Protein AF-A0A845CDR8-F1 (afdb_monomer_lite)

pLDDT: mean 79.9, std 22.1, range [32.38, 97.19]

Secondary structure (DSSP, 8-state):
----------------------------------------S-PPP---------PPPHHHHHHHHHHHHHHHHHHHHHHHHHHHH-HHHHHHHHHHHHHHHHHHHHHT--SPPPP--GGGTHHHHHHHHHHHHHHHHHHHHHHHSTT-HHHHHHHHTTHHHHHHHHHHHHT-----HHHHHHHHHHHHHHHHTT-

Sequence (195 aa):
MASAFSPLFSRNHEILIFSSPLTCCIKPLCGALAGKSPFWTNGPPHAKHPPLEKTMNTTALSLTLLAVLCFGVWGFFMKLGQERLGAMPHLMGMGVTTAVVVVIAVLSRQFPLPPMRWDVMWLPVVATVATLLAMLFLVLALAKAQGQTAGVVALSALYPGVTAILAALYLGEGFTPAKVGGLVCAALAAYLFTR

Radius of gyration: 26.31 Å; chains: 1; bounding box: 56×39×83 Å

Foldseek 3Di:
DDDDDDDPDDDDDDDDDDDDDDDDDDDDDDDDDDDDDDDPDCDDPPPPDPPPPDDDDPVNVVVVVVVVVVLVVVLVVLLVCCVPPNLVVSLVVVVVVVVVVVVCVVVVCPDPDPPDDPVCVVVVVVVVVVVSVLSSVLSVCSVVLPPLSQLSSLQSVLVVVVVVVVCCVPVVDDDDVVNVVVSVVSNVVSVVSSD

Structure (mmCIF, N/CA/C/O backbone):
data_AF-A0A845CDR8-F1
#
_entry.id   AF-A0A845CDR8-F1
#
loop_
_atom_site.group_PDB
_atom_site.id
_atom_site.type_symbol
_atom_site.label_atom_id
_atom_site.label_alt_id
_atom_site.label_comp_id
_atom_site.label_asym_id
_atom_site.label_entity_id
_atom_site.label_seq_id
_atom_site.pdbx_PDB_ins_code
_atom_site.Cartn_x
_atom_site.Cartn_y
_atom_site.Cartn_z
_atom_site.occupancy
_atom_site.B_iso_or_equiv
_atom_site.auth_seq_id
_atom_site.auth_comp_id
_atom_site.auth_asym_id
_atom_site.auth_atom_id
_atom_site.pdbx_PDB_model_num
ATOM 1 N N . MET A 1 1 ? 35.658 8.432 26.450 1.00 38.56 1 MET A N 1
ATOM 2 C CA . MET A 1 1 ? 34.725 7.299 26.287 1.00 38.56 1 MET A CA 1
ATOM 3 C C . MET A 1 1 ? 34.251 7.279 24.842 1.00 38.56 1 MET A C 1
ATOM 5 O O . MET A 1 1 ? 33.756 8.295 24.382 1.00 38.56 1 MET A O 1
ATOM 9 N N . ALA A 1 2 ? 34.483 6.144 24.174 1.00 39.72 2 ALA A N 1
ATOM 10 C CA . ALA A 1 2 ? 33.969 5.710 22.868 1.00 39.72 2 ALA A CA 1
ATOM 11 C C . ALA A 1 2 ? 34.264 6.582 21.629 1.00 39.72 2 ALA A C 1
ATOM 13 O O . ALA A 1 2 ? 33.422 7.314 21.119 1.00 39.72 2 ALA A O 1
ATOM 14 N N . SER A 1 3 ? 35.476 6.402 21.109 1.00 40.34 3 SER A N 1
ATOM 15 C CA . SER A 1 3 ? 35.818 6.491 19.689 1.00 40.34 3 SER A CA 1
ATOM 16 C C . SER A 1 3 ? 35.395 5.214 18.932 1.00 40.34 3 SER A C 1
ATOM 18 O O . SER A 1 3 ? 35.193 4.171 19.549 1.00 40.34 3 SER A O 1
ATOM 20 N N . ALA A 1 4 ? 35.378 5.317 17.595 1.00 37.12 4 ALA A N 1
ATOM 21 C CA . ALA A 1 4 ? 35.373 4.252 16.577 1.00 37.12 4 ALA A CA 1
ATOM 22 C C . ALA A 1 4 ? 34.009 3.820 15.994 1.00 37.12 4 ALA A C 1
ATOM 24 O O . ALA A 1 4 ? 33.361 2.888 16.458 1.00 37.12 4 ALA A O 1
ATOM 25 N N . PHE A 1 5 ? 33.656 4.445 14.866 1.00 41.34 5 PHE A N 1
ATOM 26 C CA . PHE A 1 5 ? 32.809 3.856 13.829 1.00 41.34 5 PHE A CA 1
ATOM 27 C C . PHE A 1 5 ? 33.670 3.722 12.566 1.00 41.34 5 PHE A C 1
ATOM 29 O O . PHE A 1 5 ? 34.054 4.719 11.956 1.00 41.34 5 PHE A O 1
ATOM 36 N N . SER A 1 6 ? 34.027 2.490 12.216 1.00 39.97 6 SER A N 1
ATOM 37 C CA . SER A 1 6 ? 34.744 2.147 10.985 1.00 39.97 6 SER A CA 1
ATOM 38 C C . SER A 1 6 ? 33.734 1.753 9.905 1.00 39.97 6 SER A C 1
ATOM 40 O O . SER A 1 6 ? 32.855 0.944 10.203 1.00 39.97 6 SER A O 1
ATOM 42 N N . PRO A 1 7 ? 33.868 2.197 8.644 1.00 52.16 7 PRO A N 1
ATOM 43 C CA . PRO A 1 7 ? 33.238 1.519 7.524 1.00 52.16 7 PRO A CA 1
ATOM 44 C C . PRO A 1 7 ? 34.253 0.608 6.821 1.00 52.16 7 PRO A C 1
ATOM 46 O O . PRO A 1 7 ? 35.221 1.059 6.212 1.00 52.16 7 PRO A O 1
ATOM 49 N N . LEU A 1 8 ? 34.002 -0.699 6.892 1.00 42.12 8 LEU A N 1
ATOM 50 C CA . LEU A 1 8 ? 34.550 -1.697 5.976 1.00 42.12 8 LEU A CA 1
ATOM 51 C C . LEU A 1 8 ? 33.649 -1.733 4.735 1.00 42.12 8 LEU A C 1
ATOM 53 O O . LEU A 1 8 ? 32.628 -2.413 4.724 1.00 42.12 8 LEU A O 1
ATOM 57 N N . PHE A 1 9 ? 34.022 -1.003 3.686 1.00 43.69 9 PHE A N 1
ATOM 58 C CA . PHE A 1 9 ? 33.524 -1.269 2.336 1.00 43.69 9 PHE A CA 1
ATOM 59 C C . PHE A 1 9 ? 34.709 -1.239 1.371 1.00 43.69 9 PHE A C 1
ATOM 61 O O . PHE A 1 9 ? 35.159 -0.191 0.912 1.00 43.69 9 PHE A O 1
ATOM 68 N N . SER A 1 10 ? 35.282 -2.422 1.161 1.00 40.75 10 SER A N 1
ATOM 69 C CA . SER A 1 10 ? 36.398 -2.675 0.254 1.00 40.75 10 SER A CA 1
ATOM 70 C C . SER A 1 10 ? 35.864 -3.200 -1.081 1.00 40.75 10 SER A C 1
ATOM 72 O O . SER A 1 10 ? 35.142 -4.190 -1.067 1.00 40.75 10 SER A O 1
ATOM 74 N N . ARG A 1 11 ? 36.252 -2.507 -2.172 1.00 46.53 11 ARG A N 1
ATOM 75 C CA . ARG A 1 11 ? 36.667 -2.981 -3.523 1.00 46.53 11 ARG A CA 1
ATOM 76 C C . ARG A 1 11 ? 35.850 -4.113 -4.191 1.00 46.53 11 ARG A C 1
ATOM 78 O O . ARG A 1 11 ? 35.614 -5.143 -3.590 1.00 46.53 11 ARG A O 1
ATOM 85 N N . ASN A 1 12 ? 35.507 -4.102 -5.482 1.00 37.16 12 ASN A N 1
ATOM 86 C CA . ASN A 1 12 ? 36.292 -3.728 -6.666 1.00 37.16 12 ASN A CA 1
ATOM 87 C C . ASN A 1 12 ? 35.427 -3.848 -7.949 1.00 37.16 12 ASN A C 1
ATOM 89 O O . ASN A 1 12 ? 34.352 -4.440 -7.898 1.00 37.16 12 ASN A O 1
ATOM 93 N N . HIS A 1 13 ? 36.016 -3.402 -9.072 1.00 40.91 13 HIS A N 1
ATOM 94 C CA . HIS A 1 13 ? 35.652 -3.512 -10.504 1.00 40.91 13 HIS A CA 1
ATOM 95 C C . HIS A 1 13 ? 35.085 -2.209 -11.091 1.00 40.91 13 HIS A C 1
ATOM 97 O O . HIS A 1 13 ? 33.926 -1.871 -10.889 1.00 40.91 13 HIS A O 1
ATOM 103 N N . GLU A 1 14 ? 35.935 -1.308 -11.607 1.00 37.03 14 GLU A N 1
ATOM 104 C CA . GLU A 1 14 ? 36.581 -1.335 -12.943 1.00 37.03 14 GLU A CA 1
ATOM 105 C C . GLU A 1 14 ? 35.597 -1.591 -14.088 1.00 37.03 14 GLU A C 1
ATOM 107 O O . GLU A 1 14 ? 34.958 -2.638 -14.096 1.00 37.03 14 GLU A O 1
ATOM 112 N N . ILE A 1 15 ? 35.542 -0.665 -15.064 1.00 38.69 15 ILE A N 1
ATOM 113 C CA . ILE A 1 15 ? 35.701 -0.918 -16.515 1.00 38.69 15 ILE A CA 1
ATOM 114 C C . ILE A 1 15 ? 35.416 0.373 -17.330 1.00 38.69 15 ILE A C 1
ATOM 116 O O . ILE A 1 15 ? 34.305 0.892 -17.331 1.00 38.69 15 ILE A O 1
ATOM 120 N N . LEU A 1 16 ? 36.472 0.818 -18.039 1.00 37.72 16 LEU A N 1
ATOM 121 C CA . LEU A 1 16 ? 36.534 1.530 -19.340 1.00 37.72 16 LEU A CA 1
ATOM 122 C C . LEU A 1 16 ? 35.972 2.967 -19.410 1.00 37.72 16 LEU A C 1
ATOM 124 O O . LEU A 1 16 ? 34.771 3.190 -19.440 1.00 37.72 16 LEU A O 1
ATOM 128 N N . ILE A 1 17 ? 36.798 4.023 -19.411 1.00 34.84 17 ILE A N 1
ATOM 129 C CA . ILE A 1 17 ? 37.652 4.497 -20.529 1.00 34.84 17 ILE A CA 1
ATOM 130 C C . ILE A 1 17 ? 36.968 4.331 -21.895 1.00 34.84 17 ILE A C 1
ATOM 132 O O . ILE A 1 17 ? 37.142 3.317 -22.564 1.00 34.84 17 ILE A O 1
ATOM 136 N N . PHE A 1 18 ? 36.244 5.365 -22.336 1.00 32.38 18 PHE A N 1
ATOM 137 C CA . PHE A 1 18 ? 35.955 5.585 -23.753 1.00 32.38 18 PHE A CA 1
ATOM 138 C C . PHE A 1 18 ? 36.695 6.847 -24.198 1.00 32.38 18 PHE A C 1
ATOM 140 O O . PHE A 1 18 ? 36.279 7.976 -23.943 1.00 32.38 18 PHE A O 1
ATOM 147 N N . SER A 1 19 ? 37.856 6.625 -24.804 1.00 35.50 19 SER A N 1
ATOM 148 C CA . SER A 1 19 ? 38.619 7.626 -25.535 1.00 35.50 19 SER A CA 1
ATOM 149 C C . SER A 1 19 ? 38.301 7.510 -27.025 1.00 35.50 19 SER A C 1
ATOM 151 O O . SER A 1 19 ? 38.252 6.400 -27.555 1.00 35.50 19 SER A O 1
ATOM 153 N N . SER A 1 20 ? 38.271 8.670 -27.693 1.00 40.31 20 SER A N 1
ATOM 154 C CA . SER A 1 20 ? 38.428 8.893 -29.148 1.00 40.31 20 SER A CA 1
ATOM 155 C C . SER A 1 20 ? 37.131 8.991 -29.981 1.00 40.31 20 SER A C 1
ATOM 157 O O . SER A 1 20 ? 36.075 8.542 -29.552 1.00 40.31 20 SER A O 1
ATOM 159 N N . PRO A 1 21 ? 37.193 9.558 -31.202 1.00 46.91 21 PRO A N 1
ATOM 160 C CA . PRO A 1 21 ? 37.500 10.964 -31.454 1.00 46.91 21 PRO A CA 1
ATOM 161 C C . PRO A 1 21 ? 36.475 11.619 -32.404 1.00 46.91 21 PRO A C 1
ATOM 163 O O . PRO A 1 21 ? 35.779 10.973 -33.183 1.00 46.91 21 PRO A O 1
ATOM 166 N N . LEU A 1 22 ? 36.437 12.950 -32.373 1.00 39.50 22 LEU A N 1
ATOM 167 C CA . LEU A 1 22 ? 35.831 13.792 -33.402 1.00 39.50 22 LEU A CA 1
ATOM 168 C C . LEU A 1 22 ? 36.520 13.547 -34.751 1.00 39.50 22 LEU A C 1
ATOM 170 O O . LEU A 1 22 ? 37.664 13.961 -34.933 1.00 39.50 22 LEU A O 1
ATOM 174 N N . THR A 1 23 ? 35.844 12.927 -35.721 1.00 42.38 23 THR A N 1
ATOM 175 C CA . THR A 1 23 ? 36.204 13.083 -37.141 1.00 42.38 23 THR A CA 1
ATOM 176 C C . THR A 1 23 ? 35.012 12.822 -38.068 1.00 42.38 23 THR A C 1
ATOM 178 O O . THR A 1 23 ? 34.575 11.698 -38.265 1.00 42.38 23 THR A O 1
ATOM 181 N N . CYS A 1 24 ? 34.514 13.919 -38.641 1.00 34.09 24 CYS A N 1
ATOM 182 C CA . CYS A 1 24 ? 34.249 14.095 -40.068 1.00 34.09 24 CYS A CA 1
ATOM 183 C C . CYS A 1 24 ? 33.438 13.018 -40.822 1.00 34.09 24 CYS A C 1
ATOM 185 O O . CYS A 1 24 ? 33.982 12.043 -41.334 1.00 34.09 24 CYS A O 1
ATOM 187 N N . CYS A 1 25 ? 32.161 13.312 -41.080 1.00 35.12 25 CYS A N 1
ATOM 188 C CA . CYS A 1 25 ? 31.594 13.070 -42.407 1.00 35.12 25 CYS A CA 1
ATOM 189 C C . CYS A 1 25 ? 30.457 14.057 -42.689 1.00 35.12 25 CYS A C 1
ATOM 191 O O . CYS A 1 25 ? 29.296 13.834 -42.359 1.00 35.12 25 CYS A O 1
ATOM 193 N N . ILE A 1 26 ? 30.828 15.176 -43.308 1.00 44.06 26 ILE A N 1
ATOM 194 C CA . ILE A 1 26 ? 29.919 16.025 -44.070 1.00 44.06 26 ILE A CA 1
ATOM 195 C C . ILE A 1 26 ? 29.703 15.327 -45.417 1.00 44.06 26 ILE A C 1
ATOM 197 O O . ILE A 1 26 ? 30.655 15.147 -46.176 1.00 44.06 26 ILE A O 1
ATOM 201 N N . LYS A 1 27 ? 28.459 14.970 -45.742 1.00 42.09 27 LYS A N 1
ATOM 202 C CA . LYS A 1 27 ? 28.022 14.793 -47.133 1.00 42.09 27 LYS A CA 1
ATOM 203 C C . LYS A 1 27 ? 26.578 15.290 -47.281 1.00 42.09 27 LYS A C 1
ATOM 205 O O . LYS A 1 27 ? 25.728 14.857 -46.504 1.00 42.09 27 LYS A O 1
ATOM 210 N N . PRO A 1 28 ? 26.308 16.226 -48.209 1.00 53.53 28 PRO A N 1
ATOM 211 C CA . PRO A 1 28 ? 25.015 16.883 -48.325 1.00 53.53 28 PRO A CA 1
ATOM 212 C C . PRO A 1 28 ? 24.057 16.176 -49.295 1.00 53.53 28 PRO A C 1
ATOM 214 O O . PRO A 1 28 ? 24.440 15.318 -50.088 1.00 53.53 28 PRO A O 1
ATOM 217 N N . LEU A 1 29 ? 22.805 16.621 -49.177 1.00 45.16 29 LEU A N 1
ATOM 218 C CA . LEU A 1 29 ? 21.636 16.491 -50.047 1.00 45.16 29 LEU A CA 1
ATOM 219 C C . LEU A 1 29 ? 21.878 16.169 -51.533 1.00 45.16 29 LEU A C 1
ATOM 221 O O . LEU A 1 29 ? 22.591 16.895 -52.219 1.00 45.16 29 LEU A O 1
ATOM 225 N N . CYS A 1 30 ? 21.112 15.189 -52.022 1.00 35.59 30 CYS A N 1
ATOM 226 C CA . CYS A 1 30 ? 20.330 15.148 -53.278 1.00 35.59 30 CYS A CA 1
ATOM 227 C C . CYS A 1 30 ? 19.941 13.672 -53.477 1.00 35.59 30 CYS A C 1
ATOM 229 O O . CYS A 1 30 ? 20.807 12.815 -53.404 1.00 35.59 30 CYS A O 1
ATOM 231 N N . GLY A 1 31 ? 18.712 13.225 -53.698 1.00 37.41 31 GLY A N 1
ATOM 232 C CA . GLY A 1 31 ? 17.489 13.840 -54.179 1.00 37.41 31 GLY A CA 1
ATOM 233 C C . GLY A 1 31 ? 16.759 12.754 -54.986 1.00 37.41 31 GLY A C 1
ATOM 234 O O . GLY A 1 31 ? 17.402 11.991 -55.698 1.00 37.41 31 GLY A O 1
ATOM 235 N N . ALA A 1 32 ? 15.430 12.744 -54.890 1.00 40.50 32 ALA A N 1
ATOM 236 C CA . ALA A 1 32 ? 14.483 12.134 -55.827 1.00 40.50 32 ALA A CA 1
ATOM 237 C C . ALA A 1 32 ? 14.139 10.626 -55.737 1.00 40.50 32 ALA A C 1
ATOM 239 O O . ALA A 1 32 ? 14.983 9.750 -55.590 1.00 40.50 32 ALA A O 1
ATOM 240 N N . LEU A 1 33 ? 12.840 10.407 -56.005 1.00 44.62 33 LEU A N 1
ATOM 241 C CA . LEU A 1 33 ? 12.121 9.185 -56.402 1.00 44.62 33 LEU A CA 1
ATOM 242 C C . LEU A 1 33 ? 11.571 8.345 -55.231 1.00 44.62 33 LEU A C 1
ATOM 244 O O . LEU A 1 33 ? 12.278 7.587 -54.587 1.00 44.62 33 LEU A O 1
ATOM 248 N N . ALA A 1 34 ? 10.332 8.579 -54.786 1.00 44.25 34 ALA A N 1
ATOM 249 C CA . ALA A 1 34 ? 9.076 8.153 -55.423 1.00 44.25 34 ALA A CA 1
ATOM 250 C C . ALA A 1 34 ? 8.954 6.622 -55.569 1.00 44.25 34 ALA A C 1
ATOM 252 O O . ALA A 1 34 ? 9.566 6.025 -56.448 1.00 44.25 34 ALA A O 1
ATOM 253 N N . GLY A 1 35 ? 8.070 6.019 -54.763 1.00 47.34 35 GLY A N 1
ATOM 254 C CA . GLY A 1 35 ? 7.443 4.732 -55.078 1.00 47.34 35 GLY A CA 1
ATOM 255 C C . GLY A 1 35 ? 7.520 3.656 -53.989 1.00 47.34 35 GLY A C 1
ATOM 256 O O . GLY A 1 35 ? 8.596 3.148 -53.700 1.00 47.34 35 GLY A O 1
ATOM 257 N N . LYS A 1 36 ? 6.323 3.225 -53.550 1.00 42.72 36 LYS A N 1
ATOM 258 C CA . LYS A 1 36 ? 5.950 1.987 -52.823 1.00 42.72 36 LYS A CA 1
ATOM 259 C C . LYS A 1 36 ? 5.754 2.087 -51.299 1.00 42.72 36 LYS A C 1
ATOM 261 O O . LYS A 1 36 ? 6.676 1.954 -50.505 1.00 42.72 36 LYS A O 1
ATOM 266 N N . SER A 1 37 ? 4.484 2.203 -50.906 1.00 52.44 37 SER A N 1
ATOM 267 C CA . SER A 1 37 ? 3.909 1.501 -49.744 1.00 52.44 37 SER A CA 1
ATOM 268 C C . SER A 1 37 ? 3.855 -0.022 -50.019 1.00 52.44 37 SER A C 1
ATOM 270 O O . SER A 1 37 ? 3.964 -0.396 -51.190 1.00 52.44 37 SER A O 1
ATOM 272 N N . PRO A 1 38 ? 3.646 -0.931 -49.036 1.00 50.22 38 PRO A N 1
ATOM 273 C CA . PRO A 1 38 ? 3.477 -0.770 -47.586 1.00 50.22 38 PRO A CA 1
ATOM 274 C C . PRO A 1 38 ? 4.531 -1.568 -46.773 1.00 50.22 38 PRO A C 1
ATOM 276 O O . PRO A 1 38 ? 4.635 -2.787 -46.878 1.00 50.22 38 PRO A O 1
ATOM 279 N N . PHE A 1 39 ? 5.297 -0.899 -45.907 1.00 49.41 39 PHE A N 1
ATOM 280 C CA . PHE A 1 39 ? 6.318 -1.528 -45.053 1.00 49.41 39 PHE A CA 1
ATOM 281 C C . PHE A 1 39 ? 5.752 -1.853 -43.656 1.00 49.41 39 PHE A C 1
ATOM 283 O O . PHE A 1 39 ? 6.145 -1.262 -42.656 1.00 49.41 39 PHE A O 1
ATOM 290 N N . TRP A 1 40 ? 4.782 -2.770 -43.598 1.00 52.75 40 TRP A N 1
ATOM 291 C CA . TRP A 1 40 ? 4.221 -3.315 -42.351 1.00 52.75 40 TRP A CA 1
ATOM 292 C C . TRP A 1 40 ? 4.063 -4.837 -42.459 1.00 52.75 40 TRP A C 1
ATOM 294 O O . TRP A 1 40 ? 2.948 -5.340 -42.520 1.00 52.75 40 TRP A O 1
ATOM 304 N N . THR A 1 41 ? 5.161 -5.597 -42.502 1.00 51.91 41 THR A N 1
ATOM 305 C CA . THR A 1 41 ? 5.078 -7.065 -42.322 1.00 51.91 41 THR A CA 1
ATOM 306 C C . THR A 1 41 ? 6.181 -7.693 -41.475 1.00 51.91 41 THR A C 1
ATOM 308 O O . THR A 1 41 ? 6.099 -8.882 -41.209 1.00 51.91 41 THR A O 1
ATOM 311 N N . ASN A 1 42 ? 7.160 -6.941 -40.964 1.00 48.94 42 ASN A N 1
ATOM 312 C CA . ASN A 1 42 ? 8.228 -7.522 -40.143 1.00 48.94 42 ASN A CA 1
ATOM 313 C C . ASN A 1 42 ? 8.395 -6.744 -38.833 1.00 48.94 42 ASN A C 1
ATOM 315 O O . ASN A 1 42 ? 9.370 -6.019 -38.643 1.00 48.94 42 ASN A O 1
ATOM 319 N N . GLY A 1 43 ? 7.422 -6.885 -37.928 1.00 57.69 43 GLY A N 1
ATOM 320 C CA . GLY A 1 43 ? 7.672 -6.604 -36.515 1.00 57.69 43 GLY A CA 1
ATOM 321 C C . GLY A 1 43 ? 8.785 -7.536 -36.010 1.00 57.69 43 GLY A C 1
ATOM 322 O O . GLY A 1 43 ? 8.844 -8.687 -36.456 1.00 57.69 43 GLY A O 1
ATOM 323 N N . PRO A 1 44 ? 9.698 -7.068 -35.141 1.00 56.50 44 PRO A N 1
ATOM 324 C CA . PRO A 1 44 ? 10.786 -7.898 -34.643 1.00 56.50 44 PRO A CA 1
ATOM 325 C C . PRO A 1 44 ? 10.217 -9.167 -33.989 1.00 56.50 44 PRO A C 1
ATOM 327 O O . PRO A 1 44 ? 9.166 -9.099 -33.346 1.00 56.50 44 PRO A O 1
ATOM 330 N N . PRO A 1 45 ? 10.880 -10.326 -34.149 1.00 58.00 45 PRO A N 1
ATOM 331 C CA . PRO A 1 45 ? 10.416 -11.572 -33.561 1.00 58.00 45 PRO A CA 1
ATOM 332 C C . PRO A 1 45 ? 10.246 -11.370 -32.056 1.00 58.00 45 PRO A C 1
ATOM 334 O O . PRO A 1 45 ? 11.197 -10.982 -31.377 1.00 58.00 45 PRO A O 1
ATOM 337 N N . HIS A 1 46 ? 9.030 -11.608 -31.550 1.00 57.88 46 HIS A N 1
ATOM 338 C CA . HIS A 1 46 ? 8.747 -11.669 -30.120 1.00 57.88 46 HIS A CA 1
ATOM 339 C C . HIS A 1 46 ? 9.762 -12.617 -29.482 1.00 57.88 46 HIS A C 1
ATOM 341 O O . HIS A 1 46 ? 9.669 -13.839 -29.625 1.00 57.88 46 HIS A O 1
ATOM 347 N N . ALA A 1 47 ? 10.773 -12.042 -28.831 1.00 54.56 47 ALA A N 1
ATOM 348 C CA . ALA A 1 47 ? 11.763 -12.795 -28.096 1.00 54.56 47 ALA A CA 1
ATOM 349 C C . ALA A 1 47 ? 11.000 -13.606 -27.047 1.00 54.56 47 ALA A C 1
ATOM 351 O O . ALA A 1 47 ? 10.345 -13.047 -26.168 1.00 54.56 47 ALA A O 1
ATOM 352 N N . LYS A 1 48 ? 11.029 -14.933 -27.191 1.00 51.31 48 LYS A N 1
ATOM 353 C CA . LYS A 1 48 ? 10.479 -15.862 -26.208 1.00 51.31 48 LYS A CA 1
ATOM 354 C C . LYS A 1 48 ? 11.211 -15.601 -24.894 1.00 51.31 48 LYS A C 1
ATOM 356 O O . LYS A 1 48 ? 12.361 -16.008 -24.742 1.00 51.31 48 LYS A O 1
ATOM 361 N N . HIS A 1 49 ? 10.574 -14.876 -23.979 1.00 52.28 49 HIS A N 1
ATOM 362 C CA . HIS A 1 49 ? 11.098 -14.698 -22.635 1.00 52.28 49 HIS A CA 1
ATOM 363 C C . HIS A 1 49 ? 11.235 -16.094 -22.003 1.00 52.28 49 HIS A C 1
A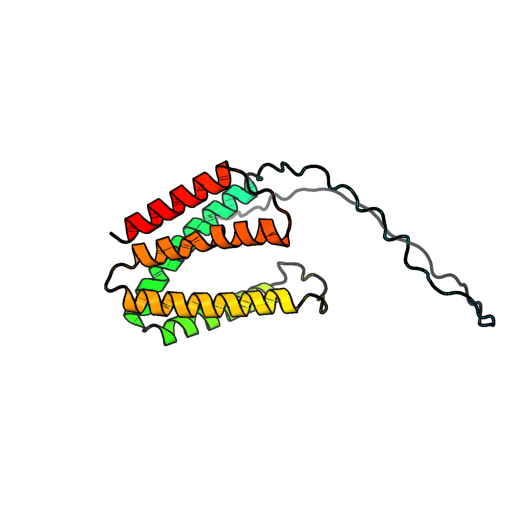TOM 365 O O . HIS A 1 49 ? 10.262 -16.853 -22.017 1.00 52.28 49 HIS A O 1
ATOM 371 N N . PRO A 1 50 ? 12.428 -16.485 -21.517 1.00 51.78 50 PRO A N 1
ATOM 372 C CA . PRO A 1 50 ? 12.601 -17.770 -20.852 1.00 51.78 50 PRO A CA 1
ATOM 373 C C . PRO A 1 50 ? 11.674 -17.849 -19.627 1.00 51.78 50 PRO A C 1
ATOM 375 O O . PRO A 1 50 ? 11.387 -16.810 -19.024 1.00 51.78 50 PRO A O 1
ATOM 378 N N . PRO A 1 51 ? 11.190 -19.050 -19.254 1.00 48.28 51 PRO A N 1
ATOM 379 C CA . PRO A 1 51 ? 10.278 -19.222 -18.129 1.00 48.28 51 PRO A CA 1
ATOM 380 C C . PRO A 1 51 ? 10.952 -18.728 -16.844 1.00 48.28 51 PRO A C 1
ATOM 382 O O . PRO A 1 51 ? 11.890 -19.332 -16.329 1.00 48.28 51 PRO A O 1
ATOM 385 N N . LEU A 1 52 ? 10.4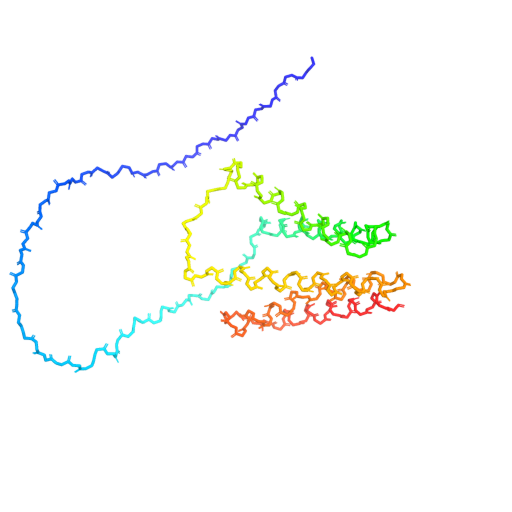96 -17.573 -16.362 1.00 51.91 52 LEU A N 1
ATOM 386 C CA . LEU A 1 52 ? 10.986 -16.904 -15.161 1.00 51.91 52 LEU A CA 1
ATOM 387 C C . LEU A 1 52 ? 10.389 -17.574 -13.917 1.00 51.91 52 LEU A C 1
ATOM 389 O O . LEU A 1 52 ? 9.565 -16.980 -13.225 1.00 51.91 52 LEU A O 1
ATOM 393 N N . GLU A 1 53 ? 10.818 -18.792 -13.585 1.00 52.00 53 GLU A N 1
ATOM 394 C CA . GLU A 1 53 ? 10.647 -19.292 -12.214 1.00 52.00 53 GLU A CA 1
ATOM 395 C C . GLU A 1 53 ? 11.771 -18.717 -11.345 1.00 52.00 53 GLU A C 1
ATOM 397 O O . GLU A 1 53 ? 12.771 -19.356 -11.022 1.00 52.00 53 GLU A O 1
ATOM 402 N N . LYS A 1 54 ? 11.652 -17.420 -11.053 1.00 62.62 54 LYS A N 1
ATOM 403 C CA . LYS A 1 54 ? 12.621 -16.679 -10.251 1.00 62.62 54 LYS A CA 1
ATOM 404 C C . LYS A 1 54 ? 12.219 -16.810 -8.784 1.00 62.62 54 LYS A C 1
ATOM 406 O O . LYS A 1 54 ? 11.271 -16.164 -8.341 1.00 62.62 54 LYS A O 1
ATOM 411 N N . THR A 1 55 ? 12.923 -17.656 -8.033 1.00 69.88 55 THR A N 1
ATOM 412 C CA . THR A 1 55 ? 12.777 -17.726 -6.575 1.00 69.88 55 THR A CA 1
ATOM 413 C C . THR A 1 55 ? 13.071 -16.354 -5.963 1.00 69.88 55 THR A C 1
ATOM 415 O O . THR A 1 55 ? 13.958 -15.617 -6.403 1.00 69.88 55 THR A O 1
ATOM 418 N N . MET A 1 56 ? 12.258 -15.958 -4.984 1.00 77.94 56 MET A N 1
ATOM 419 C CA . MET A 1 56 ? 12.360 -14.638 -4.369 1.00 77.94 56 MET A CA 1
ATOM 420 C C . MET A 1 56 ? 13.676 -14.535 -3.586 1.00 77.94 56 MET A C 1
ATOM 422 O O . MET A 1 56 ? 13.970 -15.379 -2.745 1.00 77.94 56 MET A O 1
ATOM 426 N N . ASN A 1 57 ? 14.476 -13.504 -3.863 1.00 92.00 57 ASN A N 1
ATOM 427 C CA . ASN A 1 57 ? 15.750 -13.269 -3.179 1.00 92.00 57 ASN A CA 1
ATOM 428 C C . ASN A 1 57 ? 15.522 -13.038 -1.667 1.00 92.00 57 ASN A C 1
ATOM 430 O O . ASN A 1 57 ? 14.617 -12.290 -1.292 1.00 92.00 57 ASN A O 1
ATOM 434 N N . THR A 1 58 ? 16.368 -13.606 -0.802 1.00 92.06 58 THR A N 1
ATOM 435 C CA . THR A 1 58 ? 16.349 -13.415 0.662 1.00 92.06 58 THR A CA 1
ATOM 436 C C . THR A 1 58 ? 16.318 -11.939 1.065 1.00 92.06 58 THR A C 1
ATOM 438 O O . THR A 1 58 ? 15.604 -11.564 1.995 1.00 92.06 58 THR A O 1
ATOM 441 N N . THR A 1 59 ? 17.024 -11.068 0.335 1.00 92.44 59 THR A N 1
ATOM 442 C CA . THR A 1 59 ? 16.982 -9.618 0.583 1.00 92.44 59 THR A CA 1
ATOM 443 C C . THR A 1 59 ? 15.583 -9.048 0.361 1.00 92.44 59 THR A C 1
ATOM 445 O O . THR A 1 59 ? 15.086 -8.306 1.206 1.00 92.44 59 THR A O 1
ATOM 448 N N . ALA A 1 60 ? 14.913 -9.434 -0.730 1.00 91.56 60 ALA A N 1
ATOM 449 C CA . ALA A 1 60 ? 13.548 -8.994 -1.006 1.00 91.56 60 ALA A CA 1
ATOM 450 C C . ALA A 1 60 ? 12.592 -9.477 0.092 1.00 91.56 60 ALA A C 1
ATOM 452 O O . ALA A 1 60 ? 11.809 -8.684 0.602 1.00 91.56 60 ALA A O 1
ATOM 453 N N . LEU A 1 61 ? 12.743 -10.730 0.535 1.00 92.44 61 LEU A N 1
ATOM 454 C CA . LEU A 1 61 ? 11.958 -11.287 1.636 1.00 92.44 61 LEU A CA 1
ATOM 455 C C . LEU A 1 61 ? 12.127 -10.477 2.931 1.00 92.44 61 LEU A C 1
ATOM 457 O O . LEU A 1 61 ? 11.136 -10.130 3.573 1.00 92.44 61 LEU A O 1
ATOM 461 N N . SER A 1 62 ? 13.365 -10.129 3.295 1.00 95.00 62 SER A N 1
ATOM 462 C CA . SER A 1 62 ? 13.643 -9.339 4.503 1.00 95.00 62 SER A CA 1
ATOM 463 C C . SER A 1 62 ? 13.047 -7.927 4.441 1.00 95.00 62 SER A C 1
ATOM 465 O O . SER A 1 62 ? 12.462 -7.462 5.419 1.00 95.00 62 SER A O 1
ATOM 467 N N . LEU A 1 63 ? 13.122 -7.270 3.278 1.00 94.25 63 LEU A N 1
ATOM 468 C CA . LEU A 1 63 ? 12.535 -5.946 3.067 1.00 94.25 63 LEU A CA 1
ATOM 469 C C . LEU A 1 63 ? 11.006 -6.001 3.099 1.00 94.25 63 LEU A C 1
ATOM 471 O O . LEU A 1 63 ? 10.381 -5.121 3.688 1.00 94.25 63 LEU A O 1
ATOM 475 N N . THR A 1 64 ? 10.396 -7.043 2.529 1.00 93.44 64 THR A N 1
ATOM 476 C CA . THR A 1 64 ? 8.946 -7.254 2.612 1.00 93.44 64 THR A CA 1
ATOM 477 C C . THR A 1 64 ? 8.501 -7.479 4.054 1.00 93.44 64 THR A C 1
ATOM 479 O O . THR A 1 64 ? 7.503 -6.896 4.471 1.00 93.44 64 THR A O 1
ATOM 482 N N . LEU A 1 65 ? 9.247 -8.256 4.844 1.00 94.75 65 LEU A N 1
ATOM 483 C CA . LEU A 1 65 ? 8.928 -8.464 6.257 1.00 94.75 65 LEU A CA 1
ATOM 484 C C . LEU A 1 65 ? 9.002 -7.152 7.050 1.00 94.75 65 LEU A C 1
ATOM 486 O O . LEU A 1 65 ? 8.093 -6.845 7.821 1.00 94.75 65 LEU A O 1
ATOM 490 N N . LEU A 1 66 ? 10.043 -6.347 6.818 1.00 96.69 66 LEU A N 1
ATOM 491 C CA . LEU A 1 66 ? 10.164 -5.029 7.438 1.00 96.69 66 LEU A CA 1
ATOM 492 C C . LEU A 1 66 ? 9.008 -4.105 7.025 1.00 96.69 66 LEU A C 1
ATOM 494 O O . LEU A 1 66 ? 8.426 -3.432 7.874 1.00 96.69 66 LEU A O 1
ATOM 498 N N . ALA A 1 67 ? 8.624 -4.119 5.747 1.00 94.94 67 ALA A N 1
ATOM 499 C CA . ALA A 1 67 ? 7.491 -3.346 5.251 1.00 94.94 67 ALA A CA 1
ATOM 500 C C . ALA A 1 67 ? 6.171 -3.754 5.927 1.00 94.94 67 ALA A C 1
ATOM 502 O O . ALA A 1 67 ? 5.389 -2.882 6.299 1.00 94.94 67 ALA A O 1
ATOM 503 N N . VAL A 1 68 ? 5.936 -5.052 6.150 1.00 93.81 68 VAL A N 1
ATOM 504 C CA . VAL A 1 68 ? 4.750 -5.546 6.874 1.00 93.81 68 VAL A CA 1
ATOM 505 C C . VAL A 1 68 ? 4.705 -5.002 8.304 1.00 93.81 68 VAL A C 1
ATOM 507 O O . VAL A 1 68 ? 3.649 -4.550 8.750 1.00 93.81 68 VAL A O 1
ATOM 510 N N . LEU A 1 69 ? 5.840 -4.970 9.008 1.00 95.75 69 LEU A N 1
ATOM 511 C CA . LEU A 1 69 ? 5.915 -4.371 10.345 1.00 95.75 69 LEU A CA 1
ATOM 512 C C . LEU A 1 69 ? 5.601 -2.870 10.307 1.00 95.75 69 LEU A C 1
ATOM 514 O O . LEU A 1 69 ? 4.804 -2.385 11.113 1.00 95.75 69 LEU A O 1
ATOM 518 N N . CYS A 1 70 ? 6.165 -2.142 9.341 1.00 95.38 70 CYS A N 1
ATOM 519 C CA . CYS A 1 70 ? 5.865 -0.724 9.143 1.00 95.38 70 CYS A CA 1
ATOM 520 C C . CYS A 1 70 ? 4.381 -0.485 8.829 1.00 95.38 70 CYS A C 1
ATOM 522 O O . CYS A 1 70 ? 3.803 0.461 9.363 1.00 95.38 70 CYS A O 1
ATOM 524 N N . PHE A 1 71 ? 3.742 -1.346 8.032 1.00 92.25 71 PHE A N 1
ATOM 525 C CA . PHE A 1 71 ? 2.303 -1.267 7.772 1.00 92.25 71 PHE A CA 1
ATOM 526 C C . PHE A 1 71 ? 1.463 -1.531 9.026 1.00 92.25 71 PHE A C 1
ATOM 528 O O . PHE A 1 71 ? 0.453 -0.857 9.225 1.00 92.25 71 PHE A O 1
ATOM 535 N N . GLY A 1 72 ? 1.886 -2.442 9.906 1.00 93.62 72 GLY A N 1
ATOM 536 C CA . GLY A 1 72 ? 1.232 -2.659 11.200 1.00 93.62 72 GLY A CA 1
ATOM 537 C C . GLY A 1 72 ? 1.287 -1.419 12.099 1.00 93.62 72 GLY A C 1
ATOM 538 O O . GLY A 1 72 ? 0.259 -0.979 12.620 1.00 93.62 72 GLY A O 1
ATOM 539 N N . VAL A 1 73 ? 2.469 -0.805 12.223 1.00 95.00 73 VAL A N 1
ATOM 540 C CA . VAL A 1 73 ? 2.653 0.452 12.973 1.00 95.00 73 VAL A CA 1
ATOM 541 C C . VAL A 1 73 ? 1.821 1.577 12.357 1.00 95.00 73 VAL A C 1
ATOM 543 O O . VAL A 1 73 ? 1.120 2.290 13.076 1.00 95.00 73 VAL A O 1
ATOM 546 N N . TRP A 1 74 ? 1.844 1.707 11.029 1.00 93.81 74 TRP A N 1
ATOM 547 C CA . TRP A 1 74 ? 1.026 2.679 10.310 1.00 93.81 74 TRP A CA 1
ATOM 548 C C . TRP A 1 74 ? -0.467 2.494 10.616 1.00 93.81 74 TRP A C 1
ATOM 550 O O . TRP A 1 74 ? -1.116 3.465 10.990 1.00 93.81 74 TRP A O 1
ATOM 560 N N . GLY A 1 75 ? -1.001 1.269 10.563 1.00 91.06 75 GLY A N 1
ATOM 561 C CA . GLY A 1 75 ? -2.413 0.996 10.858 1.00 91.06 75 GLY A CA 1
ATOM 562 C C . GLY A 1 75 ? -2.831 1.390 12.283 1.00 91.06 75 GLY A C 1
ATOM 563 O O . GLY A 1 75 ? -3.922 1.930 12.483 1.00 91.06 75 GLY A O 1
ATOM 564 N N . PHE A 1 76 ? -1.953 1.195 13.272 1.00 92.94 76 PHE A N 1
ATOM 565 C CA . PHE A 1 76 ? -2.187 1.653 14.646 1.00 92.94 76 PHE A CA 1
ATOM 566 C C . PHE A 1 76 ? -2.266 3.186 14.739 1.00 92.94 76 PHE A C 1
ATOM 568 O O . PHE A 1 76 ? -3.241 3.727 15.268 1.00 92.94 76 PHE A O 1
ATOM 575 N N . PHE A 1 77 ? -1.275 3.896 14.189 1.00 94.69 77 PHE A N 1
ATOM 576 C CA . PHE A 1 77 ? -1.257 5.364 14.200 1.00 94.69 77 PHE A CA 1
ATOM 577 C C . PHE A 1 77 ? -2.358 5.982 13.335 1.00 94.69 77 PHE A C 1
ATOM 579 O O . PHE A 1 77 ? -2.840 7.067 13.654 1.00 94.69 77 PHE A O 1
ATOM 586 N N . MET A 1 78 ? -2.793 5.281 12.289 1.00 90.50 78 MET A N 1
ATOM 587 C CA . MET A 1 78 ? -3.933 5.654 11.461 1.00 90.50 78 MET A CA 1
ATOM 588 C C . MET A 1 78 ? -5.207 5.739 12.309 1.00 90.50 78 MET A C 1
ATOM 590 O O . MET A 1 78 ? -5.893 6.762 12.310 1.00 90.50 78 MET A O 1
ATOM 594 N N . LYS A 1 79 ? -5.486 4.696 13.102 1.00 89.81 79 LYS A N 1
ATOM 595 C CA . LYS A 1 79 ? -6.621 4.678 14.035 1.00 89.81 79 LYS A CA 1
ATOM 596 C C . LYS A 1 79 ? -6.491 5.772 15.094 1.00 89.81 79 LYS A C 1
ATOM 598 O O . LYS A 1 79 ? -7.398 6.584 15.260 1.00 89.81 79 LYS A O 1
ATOM 603 N N . LEU A 1 80 ? -5.355 5.808 15.792 1.00 93.38 80 LEU A N 1
ATOM 604 C CA . LEU A 1 80 ? -5.125 6.756 16.884 1.00 93.38 80 LEU A CA 1
ATOM 605 C C . LEU A 1 80 ? -5.235 8.208 16.401 1.00 93.38 80 LEU A C 1
ATOM 607 O O . LEU A 1 80 ? -5.847 9.046 17.059 1.00 93.38 80 LEU A O 1
ATOM 611 N N . GLY A 1 81 ? -4.663 8.512 15.239 1.00 92.56 81 GLY A N 1
ATOM 612 C CA . GLY A 1 81 ? -4.714 9.844 14.659 1.00 92.56 81 GLY A CA 1
ATOM 613 C C . GLY A 1 81 ? -6.131 10.266 14.276 1.00 92.56 81 GLY A C 1
ATOM 614 O O . GLY A 1 81 ? -6.505 11.407 14.534 1.00 92.56 81 GLY A O 1
ATOM 615 N N . GLN A 1 82 ? -6.947 9.355 13.744 1.00 91.38 82 GLN A N 1
ATOM 616 C CA . GLN A 1 82 ? -8.353 9.637 13.444 1.00 91.38 82 GLN A CA 1
ATOM 617 C C . GLN A 1 82 ? -9.199 9.870 14.695 1.00 91.38 82 GLN A C 1
ATOM 619 O O . GLN A 1 82 ? -10.021 10.783 14.695 1.00 91.38 82 GLN A O 1
ATOM 624 N N . GLU A 1 83 ? -8.993 9.090 15.758 1.00 91.50 83 GLU A N 1
ATOM 625 C CA . GLU A 1 83 ? -9.712 9.272 17.028 1.00 91.50 83 GLU A CA 1
ATOM 626 C C . GLU A 1 83 ? -9.398 10.627 17.678 1.00 91.50 83 GLU A C 1
ATOM 628 O O . GLU A 1 83 ? -10.260 11.221 18.324 1.00 91.50 83 GLU A O 1
ATOM 633 N N . ARG A 1 84 ? -8.168 11.130 17.511 1.00 94.88 84 ARG A N 1
ATOM 634 C CA . ARG A 1 84 ? -7.707 12.370 18.157 1.00 94.88 84 ARG A CA 1
ATOM 635 C C . ARG A 1 84 ? -7.912 13.628 17.316 1.00 94.88 84 ARG A C 1
ATOM 637 O O . ARG A 1 84 ? -8.182 14.680 17.882 1.00 94.88 84 ARG A O 1
ATOM 644 N N . LEU A 1 85 ? -7.748 13.539 15.997 1.00 94.38 85 LEU A N 1
ATOM 645 C CA . LEU A 1 85 ? -7.746 14.695 15.087 1.00 94.38 85 LEU A CA 1
ATOM 646 C C . LEU A 1 85 ? -8.954 14.719 14.142 1.00 94.38 85 LEU A C 1
ATOM 648 O O . LEU A 1 85 ? -9.180 15.717 13.460 1.00 94.38 85 LEU A O 1
ATOM 652 N N . GLY A 1 86 ? -9.715 13.627 14.067 1.00 91.94 86 GLY A N 1
ATOM 653 C CA . GLY A 1 86 ? -10.715 13.414 13.030 1.00 91.94 86 GLY A CA 1
ATOM 654 C C . GLY A 1 86 ? -10.109 12.950 11.700 1.00 91.94 86 GLY A C 1
ATOM 655 O O . GLY A 1 86 ? -8.905 13.019 11.453 1.00 91.94 86 GLY A O 1
ATOM 656 N N . ALA A 1 87 ? -10.980 12.470 10.814 1.00 89.50 87 ALA A N 1
ATOM 657 C CA . ALA A 1 87 ? -10.616 11.875 9.528 1.00 89.50 87 ALA A CA 1
ATOM 658 C C . ALA A 1 87 ? -9.851 12.829 8.589 1.00 89.50 87 ALA A C 1
ATOM 660 O O . ALA A 1 87 ? -8.778 12.486 8.091 1.00 89.50 87 ALA A O 1
ATOM 661 N N . MET A 1 88 ? -10.402 14.024 8.347 1.00 91.94 88 MET A N 1
ATOM 662 C CA . MET A 1 88 ? -9.870 14.957 7.345 1.00 91.94 88 MET A CA 1
ATOM 663 C C . MET A 1 88 ? -8.532 15.590 7.755 1.00 91.94 88 MET A C 1
ATOM 665 O O . MET A 1 88 ? -7.597 15.517 6.954 1.00 91.94 88 MET A O 1
ATOM 669 N N . PRO A 1 89 ? -8.365 16.146 8.976 1.00 94.62 89 PRO A N 1
ATOM 670 C CA . PRO A 1 89 ? -7.080 16.713 9.389 1.00 94.62 89 PRO A CA 1
ATOM 671 C C . PRO A 1 89 ? -5.967 15.665 9.425 1.00 94.62 89 PRO A C 1
ATOM 673 O O . PRO A 1 89 ? -4.836 15.952 9.039 1.00 94.62 89 PRO A O 1
ATOM 676 N N . HIS A 1 90 ? -6.292 14.429 9.819 1.00 93.12 90 HIS A N 1
ATOM 677 C CA . HIS A 1 90 ? -5.3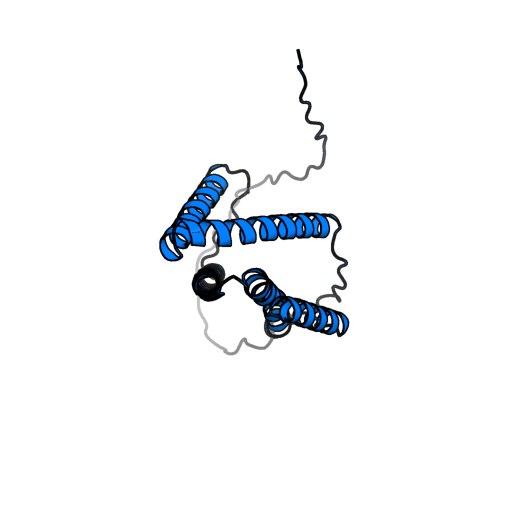38 13.328 9.795 1.00 93.12 90 HIS A CA 1
ATOM 678 C C . HIS A 1 90 ? -4.891 12.975 8.365 1.00 93.12 90 HIS A C 1
ATOM 680 O O . HIS A 1 90 ? -3.691 12.863 8.112 1.00 93.12 90 HIS A O 1
ATOM 686 N N . LEU A 1 91 ? -5.829 12.855 7.413 1.00 92.62 91 LEU A N 1
ATOM 687 C CA . LEU A 1 91 ? -5.504 12.591 6.005 1.00 92.62 91 LEU A CA 1
ATOM 688 C C . LEU A 1 91 ? -4.639 13.711 5.399 1.00 92.62 91 LEU A C 1
ATOM 690 O O . LEU A 1 91 ? -3.659 13.422 4.712 1.00 92.62 91 LEU A O 1
ATOM 694 N N . MET A 1 92 ? -4.957 14.977 5.691 1.00 95.31 92 MET A N 1
ATOM 695 C CA . MET A 1 92 ? -4.139 16.121 5.267 1.00 95.31 92 MET A CA 1
ATOM 696 C C . MET A 1 92 ? -2.732 16.066 5.872 1.00 95.31 92 MET A C 1
ATOM 698 O O . MET A 1 92 ? -1.752 16.258 5.153 1.00 95.31 92 MET A O 1
ATOM 702 N N . GLY A 1 93 ? -2.630 15.758 7.168 1.00 95.50 93 GLY A N 1
ATOM 703 C CA . GLY A 1 93 ? -1.355 15.602 7.866 1.00 95.50 93 GLY A CA 1
ATOM 704 C C . GLY A 1 93 ? -0.469 14.542 7.216 1.00 95.50 93 GLY A C 1
ATOM 705 O O . GLY A 1 93 ? 0.684 14.827 6.903 1.00 95.50 93 GLY A O 1
ATOM 706 N N . MET A 1 94 ? -1.023 13.362 6.914 1.00 94.56 94 MET A N 1
ATOM 707 C CA . MET A 1 94 ? -0.291 12.318 6.187 1.00 94.56 94 MET A CA 1
ATOM 708 C C . MET A 1 94 ? 0.200 12.804 4.822 1.00 94.56 94 MET A C 1
ATOM 710 O O . MET A 1 94 ? 1.372 12.621 4.507 1.00 94.56 94 MET A O 1
ATOM 714 N N . GLY A 1 95 ? -0.660 13.459 4.034 1.00 93.56 95 GLY A N 1
ATOM 715 C CA . GLY A 1 95 ? -0.283 13.978 2.717 1.00 93.56 95 GLY A CA 1
ATOM 716 C C . GLY A 1 95 ? 0.888 14.964 2.780 1.00 93.56 95 GLY A C 1
ATOM 717 O O . GLY A 1 95 ? 1.851 14.831 2.022 1.00 93.56 95 GLY A O 1
ATOM 718 N N . VAL A 1 96 ? 0.847 15.907 3.728 1.00 96.25 96 VAL A N 1
ATOM 719 C CA . VAL A 1 96 ? 1.932 16.878 3.948 1.00 96.25 96 VAL A CA 1
ATOM 720 C C . VAL A 1 96 ? 3.216 16.174 4.389 1.00 96.25 96 VAL A C 1
ATOM 722 O O . VAL A 1 96 ? 4.275 16.420 3.811 1.00 96.25 96 VAL A O 1
ATOM 725 N N . THR A 1 97 ? 3.147 15.272 5.372 1.00 95.94 97 THR A N 1
ATOM 726 C CA . THR A 1 97 ? 4.331 14.548 5.858 1.00 95.94 97 THR A CA 1
ATOM 727 C C . THR A 1 97 ? 4.956 13.685 4.760 1.00 95.94 97 THR A C 1
ATOM 729 O O . THR A 1 97 ? 6.176 13.709 4.598 1.00 95.94 97 THR A O 1
ATOM 732 N N . THR A 1 98 ? 4.155 12.979 3.958 1.00 94.94 98 THR A N 1
ATOM 733 C CA . THR A 1 98 ? 4.657 12.198 2.818 1.00 94.94 98 THR A CA 1
ATOM 734 C C . THR A 1 98 ? 5.357 13.091 1.794 1.00 94.94 98 THR A C 1
ATOM 736 O O . THR A 1 98 ? 6.460 12.754 1.362 1.00 94.94 98 THR A O 1
ATOM 739 N N . ALA A 1 99 ? 4.781 14.247 1.446 1.00 94.31 99 ALA A N 1
ATOM 740 C CA . ALA A 1 99 ? 5.413 15.189 0.521 1.00 94.31 99 ALA A CA 1
ATOM 741 C C . ALA A 1 99 ? 6.773 15.683 1.044 1.00 94.31 99 ALA A C 1
ATOM 743 O O . ALA A 1 99 ? 7.751 15.694 0.297 1.00 94.31 99 ALA A O 1
ATOM 744 N N . VAL A 1 100 ? 6.864 16.019 2.336 1.00 96.94 100 VAL A N 1
ATOM 745 C CA . VAL A 1 100 ? 8.123 16.441 2.974 1.00 96.94 100 VAL A CA 1
ATOM 746 C C . VAL A 1 100 ? 9.177 15.334 2.919 1.00 96.94 100 VAL A C 1
ATOM 748 O O . VAL A 1 100 ? 10.311 15.602 2.522 1.00 96.94 100 VAL A O 1
ATOM 751 N N . VAL A 1 101 ? 8.820 14.088 3.254 1.00 95.19 101 VAL A N 1
ATOM 752 C CA . VAL A 1 101 ? 9.760 12.953 3.194 1.00 95.19 101 VAL A CA 1
ATOM 753 C C . VAL A 1 101 ? 10.275 12.737 1.769 1.00 95.19 101 VAL A C 1
ATOM 755 O O . VAL A 1 101 ? 11.478 12.559 1.580 1.00 95.19 101 VAL A O 1
ATOM 758 N N . VAL A 1 102 ? 9.398 12.808 0.762 1.00 93.19 102 VAL A N 1
ATOM 759 C CA . VAL A 1 102 ? 9.793 12.671 -0.650 1.00 93.19 102 VAL A CA 1
ATOM 760 C C . VAL A 1 102 ? 10.739 13.798 -1.070 1.00 93.19 102 VAL A C 1
ATOM 762 O O . VAL A 1 102 ? 11.774 13.524 -1.676 1.00 93.19 102 VAL A O 1
ATOM 765 N N . VAL A 1 103 ? 10.441 15.052 -0.715 1.00 94.81 103 VAL A N 1
ATOM 766 C CA . VAL A 1 103 ? 11.313 16.198 -1.024 1.00 94.81 103 VAL A CA 1
ATOM 767 C C . VAL A 1 103 ? 12.687 16.033 -0.374 1.00 94.81 103 VAL A C 1
ATOM 769 O O . VAL A 1 103 ? 13.699 16.201 -1.053 1.00 94.81 103 VAL A O 1
ATOM 772 N N . ILE A 1 104 ? 12.749 15.640 0.902 1.00 95.69 104 ILE A N 1
ATOM 773 C CA . ILE A 1 104 ? 14.020 15.381 1.598 1.00 95.69 104 ILE A CA 1
ATOM 774 C C . ILE A 1 104 ? 14.806 14.265 0.898 1.00 95.69 104 ILE A C 1
ATOM 776 O O . ILE A 1 104 ? 16.008 14.412 0.681 1.00 95.69 104 ILE A O 1
ATOM 780 N N . ALA A 1 105 ? 14.145 13.173 0.502 1.00 93.25 105 ALA A N 1
ATOM 781 C CA . ALA A 1 105 ? 14.789 12.059 -0.192 1.00 93.25 105 ALA A CA 1
ATOM 782 C C . ALA A 1 105 ? 15.350 12.457 -1.569 1.00 93.25 105 ALA A C 1
ATOM 784 O O . ALA A 1 105 ? 16.428 12.006 -1.949 1.00 93.25 105 ALA A O 1
ATOM 785 N N . VAL A 1 106 ? 14.654 13.328 -2.306 1.00 91.94 106 VAL A N 1
ATOM 786 C CA . VAL A 1 106 ? 15.136 13.863 -3.590 1.00 91.94 106 VAL A CA 1
ATOM 787 C C . VAL A 1 106 ? 16.318 14.814 -3.375 1.00 91.94 106 VAL A C 1
ATOM 789 O O . VAL A 1 106 ? 17.327 14.722 -4.077 1.00 91.94 106 VAL A O 1
ATOM 792 N N . LEU A 1 107 ? 16.227 15.708 -2.387 1.00 94.50 107 LEU A N 1
ATOM 793 C CA . LEU A 1 107 ? 17.280 16.681 -2.085 1.00 94.50 107 LEU A CA 1
ATOM 794 C C . LEU A 1 107 ? 18.544 16.038 -1.498 1.00 94.50 107 LEU A C 1
ATOM 796 O O . LEU A 1 107 ? 19.634 16.574 -1.698 1.00 94.50 107 LEU A O 1
ATOM 800 N N . SER A 1 108 ? 18.432 14.889 -0.824 1.00 95.69 108 SER A N 1
ATOM 801 C CA . SER A 1 108 ? 19.580 14.188 -0.235 1.00 95.69 108 SER A CA 1
ATOM 802 C C . SER A 1 108 ? 20.538 13.596 -1.276 1.00 95.69 108 SER A C 1
ATOM 804 O O . SER A 1 108 ? 21.665 13.247 -0.926 1.00 95.69 108 SER A O 1
ATOM 806 N N . ARG A 1 109 ? 20.110 13.474 -2.545 1.00 90.31 109 ARG A N 1
ATOM 807 C CA . ARG A 1 109 ? 20.868 12.873 -3.663 1.00 90.31 109 ARG A CA 1
ATOM 808 C C . ARG A 1 109 ? 21.405 11.461 -3.387 1.00 90.31 109 ARG A C 1
ATOM 810 O O . ARG A 1 109 ? 22.269 10.986 -4.119 1.00 90.31 109 ARG A O 1
ATOM 817 N N . GLN A 1 110 ? 20.892 10.774 -2.365 1.00 89.62 110 GLN A N 1
ATOM 818 C CA . GLN A 1 110 ? 21.302 9.405 -2.031 1.00 89.62 110 GLN A CA 1
ATOM 819 C C . GLN A 1 110 ? 20.863 8.394 -3.097 1.00 89.62 110 GLN A C 1
ATOM 821 O O . GLN A 1 110 ? 21.456 7.325 -3.217 1.00 89.62 110 GLN A O 1
ATOM 826 N N . PHE A 1 111 ? 19.853 8.749 -3.895 1.00 84.00 111 PHE A N 1
ATOM 827 C CA . PHE A 1 111 ? 19.332 7.926 -4.976 1.00 84.00 111 PHE A CA 1
ATOM 828 C C . PHE A 1 111 ? 19.571 8.627 -6.319 1.00 84.00 111 PHE A C 1
ATOM 830 O O . PHE A 1 111 ? 19.129 9.768 -6.488 1.00 84.00 111 PHE A O 1
ATOM 837 N N . PRO A 1 112 ? 20.261 7.985 -7.280 1.00 87.50 112 PRO A N 1
ATOM 838 C CA . PRO A 1 112 ? 20.429 8.555 -8.609 1.00 87.50 112 PRO A CA 1
ATOM 839 C C . PRO A 1 112 ? 19.055 8.684 -9.270 1.00 87.50 112 PRO A C 1
ATOM 841 O O . PRO A 1 112 ? 18.341 7.694 -9.430 1.00 87.50 112 PRO A O 1
ATOM 844 N N . LEU A 1 113 ? 18.672 9.908 -9.635 1.00 87.06 113 LEU A N 1
ATOM 845 C CA . LEU A 1 113 ? 17.406 10.154 -10.315 1.00 87.06 113 LEU A CA 1
ATOM 846 C C . LEU A 1 113 ? 17.514 9.634 -11.757 1.00 87.06 113 LEU A C 1
ATOM 848 O O . LEU A 1 113 ? 18.358 10.130 -12.511 1.00 87.06 113 LEU A O 1
ATOM 852 N N . PRO A 1 114 ? 16.699 8.642 -12.158 1.00 86.94 114 PRO A N 1
ATOM 853 C CA . PRO A 1 114 ? 16.681 8.187 -13.539 1.00 86.94 114 PRO A CA 1
ATOM 854 C C . PRO A 1 114 ? 16.191 9.315 -14.464 1.00 86.94 114 PRO A C 1
ATOM 856 O O . PRO A 1 114 ? 15.482 10.222 -14.016 1.00 86.94 114 PRO A O 1
ATOM 859 N N . PRO A 1 115 ? 16.536 9.276 -15.763 1.00 91.69 115 PRO A N 1
ATOM 860 C CA . PRO A 1 115 ? 16.066 10.272 -16.717 1.00 91.69 115 PRO A CA 1
ATOM 861 C C . PRO A 1 115 ? 14.533 10.298 -16.771 1.00 91.69 115 PRO A C 1
ATOM 863 O O . PRO A 1 115 ? 13.874 9.259 -16.846 1.00 91.69 115 PRO A O 1
ATOM 866 N N . MET A 1 116 ? 13.972 11.508 -16.738 1.00 92.50 116 MET A N 1
ATOM 867 C CA . MET A 1 116 ? 12.529 11.743 -16.743 1.00 92.50 116 MET A CA 1
ATOM 868 C C . MET A 1 116 ? 11.920 11.278 -18.072 1.00 92.50 116 MET A C 1
ATOM 870 O O . MET A 1 116 ? 12.214 11.831 -19.132 1.00 92.50 116 MET A O 1
ATOM 874 N N . ARG A 1 117 ? 11.051 10.267 -18.011 1.00 96.06 117 ARG A N 1
ATOM 875 C CA . ARG A 1 117 ? 10.336 9.712 -19.164 1.00 96.06 117 ARG A CA 1
ATOM 876 C C . ARG A 1 117 ? 8.896 10.216 -19.205 1.00 96.06 117 ARG A C 1
ATOM 878 O O . ARG A 1 117 ? 8.021 9.691 -18.518 1.00 96.06 117 ARG A O 1
ATOM 885 N N . TRP A 1 118 ? 8.658 11.265 -19.988 1.00 94.88 118 TRP A N 1
ATOM 886 C CA . TRP A 1 118 ? 7.347 11.918 -20.086 1.00 94.88 118 TRP A CA 1
ATOM 887 C C . TRP A 1 118 ? 6.266 11.038 -20.730 1.00 94.88 118 TRP A C 1
ATOM 889 O O . TRP A 1 118 ? 5.092 11.184 -20.400 1.00 94.88 118 TRP A O 1
ATOM 899 N N . ASP A 1 119 ? 6.656 10.087 -21.580 1.00 96.38 119 ASP A N 1
ATOM 900 C CA . ASP A 1 119 ? 5.774 9.135 -22.270 1.00 96.38 119 ASP A CA 1
ATOM 901 C C . ASP A 1 119 ? 5.000 8.214 -21.312 1.00 96.38 119 ASP A C 1
ATOM 903 O O . ASP A 1 119 ? 3.863 7.834 -21.586 1.00 96.38 119 ASP A O 1
ATOM 907 N N . VAL A 1 120 ? 5.588 7.892 -20.157 1.00 95.19 120 VAL A N 1
ATOM 908 C CA . VAL A 1 120 ? 5.005 6.984 -19.152 1.00 95.19 120 VAL A CA 1
ATOM 909 C C . VAL A 1 120 ? 4.626 7.688 -17.848 1.00 95.19 120 VAL A C 1
ATOM 911 O O . VAL A 1 120 ? 4.219 7.034 -16.890 1.00 95.19 120 VAL A O 1
ATOM 914 N N . MET A 1 121 ? 4.711 9.022 -17.803 1.00 94.44 121 MET A N 1
ATOM 915 C CA . MET A 1 121 ? 4.452 9.817 -16.593 1.00 94.44 121 MET A CA 1
ATOM 916 C C . MET A 1 121 ? 3.008 9.695 -16.083 1.00 94.44 121 MET A C 1
ATOM 918 O O . MET A 1 121 ? 2.735 9.919 -14.908 1.00 94.44 121 MET A O 1
ATOM 922 N N . TRP A 1 122 ? 2.070 9.298 -16.941 1.00 96.81 122 TRP A N 1
ATOM 923 C CA . TRP A 1 122 ? 0.678 9.094 -16.547 1.00 96.81 122 TRP A CA 1
ATOM 924 C C . TRP A 1 122 ? 0.496 7.914 -15.572 1.00 96.81 122 TRP A C 1
ATOM 926 O O . TRP A 1 122 ? -0.407 7.958 -14.739 1.00 96.81 122 TRP A O 1
ATOM 936 N N . LEU A 1 123 ? 1.365 6.893 -15.614 1.00 95.25 123 LEU A N 1
ATOM 937 C CA . LEU A 1 123 ? 1.286 5.714 -14.739 1.00 95.25 123 LEU A CA 1
ATOM 938 C C . LEU A 1 123 ? 1.401 6.071 -13.244 1.00 95.25 123 LEU A C 1
ATOM 940 O O . LEU A 1 123 ? 0.479 5.744 -12.490 1.00 95.25 123 LEU A O 1
ATOM 944 N N . PRO A 1 124 ? 2.465 6.761 -12.776 1.00 95.06 124 PRO A N 1
ATOM 945 C CA . PRO A 1 124 ? 2.554 7.171 -11.376 1.00 95.06 124 PRO A CA 1
ATOM 946 C C . PRO A 1 124 ? 1.462 8.173 -10.983 1.00 95.06 124 PRO A C 1
ATOM 948 O O . PRO A 1 124 ? 1.032 8.169 -9.829 1.00 95.06 124 PRO A O 1
ATOM 951 N N . VAL A 1 125 ? 0.961 8.992 -11.916 1.00 95.50 125 VAL A N 1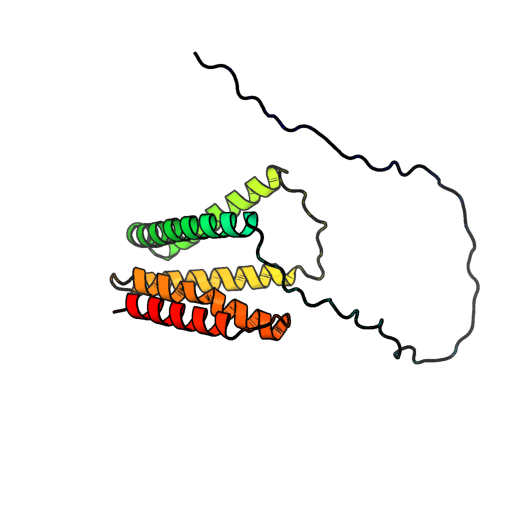
ATOM 952 C CA . VAL A 1 125 ? -0.164 9.907 -11.650 1.00 95.50 125 VAL A CA 1
ATOM 953 C C . VAL A 1 125 ? -1.436 9.120 -11.340 1.00 95.50 125 VAL A C 1
ATOM 955 O O . VAL A 1 125 ? -2.054 9.350 -10.301 1.00 95.50 125 VAL A O 1
ATOM 958 N N . VAL A 1 126 ? -1.797 8.145 -12.178 1.00 97.19 126 VAL A N 1
ATOM 959 C CA . VAL A 1 126 ? -2.963 7.279 -11.941 1.00 97.19 126 VAL A CA 1
ATOM 960 C C . VAL A 1 126 ? -2.802 6.485 -10.644 1.00 97.19 126 VAL A C 1
ATOM 962 O O . VAL A 1 126 ? -3.738 6.433 -9.847 1.00 97.19 126 VAL A O 1
ATOM 965 N N . ALA A 1 127 ? -1.614 5.933 -10.381 1.00 95.62 127 ALA A N 1
ATOM 966 C CA . ALA A 1 127 ? -1.330 5.226 -9.132 1.00 95.62 127 ALA A CA 1
ATOM 967 C C . ALA A 1 127 ? -1.496 6.131 -7.897 1.00 95.62 127 ALA A C 1
ATOM 969 O O . ALA A 1 127 ? -2.062 5.711 -6.886 1.00 95.62 127 ALA A O 1
ATOM 970 N N . THR A 1 128 ? -1.059 7.390 -7.985 1.00 94.88 128 THR A N 1
ATOM 971 C CA . THR A 1 128 ? -1.202 8.373 -6.901 1.00 94.88 128 THR A CA 1
ATOM 972 C C . THR A 1 128 ? -2.668 8.718 -6.660 1.00 94.88 128 THR A C 1
ATOM 974 O O . THR A 1 128 ? -3.123 8.676 -5.518 1.00 94.88 128 THR A O 1
ATOM 977 N N . VAL A 1 129 ? -3.436 8.994 -7.718 1.00 96.38 129 VAL A N 1
ATOM 978 C CA . VAL A 1 129 ? -4.877 9.277 -7.607 1.00 96.38 129 VAL A CA 1
ATOM 979 C C . VAL A 1 129 ? -5.619 8.085 -7.000 1.00 96.38 129 VAL A C 1
ATOM 981 O O . VAL A 1 129 ? -6.399 8.264 -6.064 1.00 96.38 129 VAL A O 1
ATOM 984 N N . ALA A 1 130 ? -5.335 6.865 -7.465 1.00 96.62 130 ALA A N 1
ATOM 985 C CA . ALA A 1 130 ? -5.916 5.647 -6.906 1.00 96.62 130 ALA A CA 1
ATOM 986 C C . ALA A 1 130 ? -5.564 5.472 -5.420 1.00 96.62 130 ALA A C 1
ATOM 988 O O . ALA A 1 130 ? -6.435 5.135 -4.621 1.00 96.62 130 ALA A O 1
ATOM 989 N N . THR A 1 131 ? -4.319 5.765 -5.032 1.00 94.69 131 THR A N 1
ATOM 990 C CA . THR A 1 131 ? -3.866 5.700 -3.633 1.00 94.69 131 THR A CA 1
ATOM 991 C C . THR A 1 131 ? -4.597 6.715 -2.758 1.00 94.69 131 THR A C 1
ATOM 993 O O . THR A 1 131 ? -5.069 6.362 -1.680 1.00 94.69 131 THR A O 1
ATOM 996 N N . LEU A 1 132 ? -4.747 7.962 -3.215 1.00 93.44 132 LEU A N 1
ATOM 997 C CA . LEU A 1 132 ? -5.464 9.001 -2.470 1.00 93.44 132 LEU A CA 1
ATOM 998 C C . LEU A 1 132 ? -6.944 8.652 -2.291 1.00 93.44 132 LEU A C 1
ATOM 1000 O O . LEU A 1 132 ? -7.479 8.810 -1.194 1.00 93.44 132 LEU A O 1
ATOM 1004 N N . LEU A 1 133 ? -7.591 8.133 -3.338 1.00 96.25 133 LEU A N 1
ATOM 1005 C CA . LEU A 1 133 ? -8.974 7.662 -3.260 1.00 96.25 133 LEU A CA 1
ATOM 1006 C C . LEU A 1 133 ? -9.110 6.474 -2.304 1.00 96.25 133 LEU A C 1
ATOM 1008 O O . LEU A 1 133 ? -9.983 6.489 -1.438 1.00 96.25 133 LEU A O 1
ATOM 1012 N N . ALA A 1 134 ? -8.232 5.475 -2.411 1.00 95.94 134 ALA A N 1
ATOM 1013 C CA . ALA A 1 134 ? -8.222 4.328 -1.507 1.00 95.94 134 ALA A CA 1
ATOM 1014 C C . ALA A 1 134 ? -8.039 4.769 -0.049 1.00 95.94 134 ALA A C 1
ATOM 1016 O O . ALA A 1 134 ? -8.773 4.313 0.827 1.00 95.94 134 ALA A O 1
ATOM 1017 N N . MET A 1 135 ? -7.121 5.704 0.206 1.00 93.75 135 MET A N 1
ATOM 1018 C CA . MET A 1 135 ? -6.871 6.222 1.547 1.00 93.75 135 MET A CA 1
ATOM 1019 C C . MET A 1 135 ? -8.057 7.020 2.089 1.00 93.75 135 MET A C 1
ATOM 1021 O O . MET A 1 135 ? -8.417 6.861 3.254 1.00 93.75 135 MET A O 1
ATOM 1025 N N . LEU A 1 136 ? -8.712 7.825 1.248 1.00 93.94 136 LEU A N 1
ATOM 1026 C CA . LEU A 1 136 ? -9.944 8.526 1.607 1.00 93.94 136 LEU A CA 1
ATOM 1027 C C . LEU A 1 136 ? -11.047 7.534 2.005 1.00 93.94 136 LEU A C 1
ATOM 1029 O O . LEU A 1 136 ? -11.644 7.676 3.072 1.00 93.94 136 LEU A O 1
ATOM 1033 N N . PHE A 1 137 ? -11.298 6.506 1.191 1.00 96.38 137 PHE A N 1
ATOM 1034 C CA . PHE A 1 137 ? -12.316 5.501 1.502 1.00 96.38 137 PHE A CA 1
ATOM 1035 C C . PHE A 1 137 ? -11.970 4.680 2.742 1.00 96.38 137 PHE A C 1
ATOM 1037 O O . PHE A 1 137 ? -12.854 4.432 3.561 1.00 96.38 137 PHE A O 1
ATOM 1044 N N . LEU A 1 138 ? -10.702 4.312 2.926 1.00 94.62 138 LEU A N 1
ATOM 1045 C CA . LEU A 1 138 ? -10.251 3.609 4.122 1.00 94.62 138 LEU A CA 1
ATOM 1046 C C . LEU A 1 138 ? -10.450 4.464 5.375 1.00 94.62 138 LEU A C 1
ATOM 1048 O O . LEU A 1 138 ? -10.948 3.972 6.386 1.00 94.62 138 LEU A O 1
ATOM 1052 N N . VAL A 1 139 ? -10.126 5.755 5.303 1.00 92.19 139 VAL A N 1
ATOM 1053 C CA . VAL A 1 139 ? -10.343 6.698 6.402 1.00 92.19 139 VAL A CA 1
ATOM 1054 C C . VAL A 1 139 ? -11.817 6.781 6.785 1.00 92.19 139 VAL A C 1
ATOM 1056 O O . VAL A 1 139 ? -12.163 6.699 7.964 1.00 92.19 139 VAL A O 1
ATOM 1059 N N . LEU A 1 140 ? -12.691 6.912 5.789 1.00 92.38 140 LEU A N 1
ATOM 1060 C CA . LEU A 1 140 ? -14.135 6.967 6.000 1.00 92.38 140 LEU A CA 1
ATOM 1061 C C . LEU A 1 140 ? -14.690 5.641 6.537 1.00 92.38 140 LEU A C 1
ATOM 1063 O O . LEU A 1 140 ? -15.594 5.655 7.372 1.00 92.38 140 LEU A O 1
ATOM 1067 N N . ALA A 1 141 ? -14.154 4.504 6.089 1.00 94.06 141 ALA A N 1
ATOM 1068 C CA . ALA A 1 141 ? -14.530 3.186 6.588 1.00 94.06 141 ALA A CA 1
ATOM 1069 C C . ALA A 1 141 ? -14.141 3.015 8.061 1.00 94.06 141 ALA A C 1
ATOM 1071 O O . ALA A 1 141 ? -14.966 2.589 8.866 1.00 94.06 141 ALA A O 1
ATOM 1072 N N . LEU A 1 142 ? -12.924 3.418 8.437 1.00 92.06 142 LEU A N 1
ATOM 1073 C CA . LEU A 1 142 ? -12.456 3.387 9.823 1.00 92.06 142 LEU A CA 1
ATOM 1074 C C . LEU A 1 142 ? -13.295 4.286 10.736 1.00 92.06 142 LEU A C 1
ATOM 1076 O O . LEU A 1 142 ? -13.690 3.850 11.817 1.00 92.06 142 LEU A O 1
ATOM 1080 N N . ALA A 1 143 ? -13.653 5.487 10.272 1.00 89.75 143 ALA A N 1
ATOM 1081 C CA . ALA A 1 143 ? -14.545 6.387 11.003 1.00 89.75 143 ALA A CA 1
ATOM 1082 C C . ALA A 1 143 ? -15.938 5.774 11.254 1.00 89.75 143 ALA A C 1
ATOM 1084 O O . ALA A 1 143 ? -16.584 6.090 12.251 1.00 89.75 143 ALA A O 1
ATOM 1085 N N . LYS A 1 144 ? -16.394 4.873 10.375 1.00 91.81 144 LYS A N 1
ATOM 1086 C CA . LYS A 1 144 ? -17.673 4.154 10.495 1.00 91.81 144 LYS A CA 1
ATOM 1087 C C . LYS A 1 144 ? -17.562 2.789 11.183 1.00 91.81 144 LYS A C 1
ATOM 1089 O O . LYS A 1 144 ? -18.589 2.169 11.428 1.00 91.81 144 LYS A O 1
ATOM 1094 N N . ALA A 1 145 ? -16.360 2.320 11.515 1.00 89.69 145 ALA A N 1
ATOM 1095 C CA . ALA A 1 145 ? -16.130 0.954 11.990 1.00 89.69 145 ALA A CA 1
ATOM 1096 C C . ALA A 1 145 ? -16.611 0.684 13.430 1.00 89.69 145 ALA A C 1
ATOM 1098 O O . ALA A 1 145 ? -16.533 -0.453 13.879 1.00 89.69 145 ALA A O 1
ATOM 1099 N N . GLN A 1 146 ? -17.054 1.707 14.178 1.00 87.06 146 GLN A N 1
ATOM 1100 C CA . GLN A 1 146 ? -17.582 1.589 15.553 1.00 87.06 146 GLN A CA 1
ATOM 1101 C C . GLN A 1 146 ? -16.718 0.716 16.494 1.00 87.06 146 GLN A C 1
ATOM 1103 O O . GLN A 1 146 ? -17.231 -0.014 17.335 1.00 87.06 146 GLN A O 1
ATOM 1108 N N . GLY A 1 147 ? -15.389 0.771 16.348 1.00 83.00 147 GLY A N 1
ATOM 1109 C CA . GLY A 1 147 ? -14.439 -0.018 17.144 1.00 83.00 147 GLY A CA 1
ATOM 1110 C C . GLY A 1 147 ? -13.876 -1.266 16.450 1.00 83.00 147 GLY A C 1
ATOM 1111 O O . GLY A 1 147 ? -12.806 -1.730 16.848 1.00 83.00 147 GLY A O 1
ATOM 1112 N N . GLN A 1 148 ? -14.477 -1.739 15.353 1.00 89.50 148 GLN A N 1
ATOM 1113 C CA . GLN A 1 148 ? -14.011 -2.886 14.550 1.00 89.50 148 GLN A CA 1
ATOM 1114 C C . GLN A 1 148 ? -12.875 -2.524 13.574 1.00 89.50 148 GLN A C 1
ATOM 1116 O O . GLN A 1 148 ? -12.861 -2.898 12.401 1.00 89.50 148 GLN A O 1
ATOM 1121 N N . THR A 1 149 ? -11.885 -1.771 14.052 1.00 88.75 149 THR A N 1
ATOM 1122 C CA . THR A 1 149 ? -10.754 -1.308 13.231 1.00 88.75 149 THR A CA 1
ATOM 1123 C C . THR A 1 149 ? -9.946 -2.472 12.664 1.00 88.75 149 THR A C 1
ATOM 1125 O O . THR A 1 149 ? -9.532 -2.419 11.511 1.00 88.75 149 THR A O 1
ATOM 1128 N N . ALA A 1 150 ? -9.745 -3.529 13.458 1.00 90.50 150 ALA A N 1
ATOM 1129 C CA . ALA A 1 150 ? -8.979 -4.698 13.035 1.00 90.50 150 ALA A CA 1
ATOM 1130 C C . ALA A 1 150 ? -9.590 -5.353 11.785 1.00 90.50 150 ALA A C 1
ATOM 1132 O O . ALA A 1 150 ? -8.862 -5.623 10.835 1.00 90.50 150 ALA A O 1
ATOM 1133 N N . GLY A 1 151 ? -10.919 -5.507 11.741 1.00 93.44 151 GLY A N 1
ATOM 1134 C CA . GLY A 1 151 ? -11.635 -6.040 10.581 1.00 93.44 151 GLY A CA 1
ATOM 1135 C C . GLY A 1 151 ? -11.484 -5.175 9.331 1.00 93.44 151 GLY A C 1
ATOM 1136 O O . GLY A 1 151 ? -11.140 -5.685 8.268 1.00 93.44 151 GLY A O 1
ATOM 1137 N N . VAL A 1 152 ? -11.664 -3.855 9.451 1.00 94.25 152 VAL A N 1
ATOM 1138 C CA . VAL A 1 152 ? -11.515 -2.931 8.309 1.00 94.25 152 VAL A CA 1
ATOM 1139 C C . VAL A 1 152 ? -10.086 -2.938 7.761 1.00 94.25 152 VAL A C 1
ATOM 1141 O O . VAL A 1 152 ? -9.893 -3.010 6.547 1.00 94.25 152 VAL A O 1
ATOM 1144 N N . VAL A 1 153 ? -9.080 -2.912 8.640 1.00 93.19 153 VAL A N 1
ATOM 1145 C CA . VAL A 1 153 ? -7.669 -2.971 8.230 1.00 93.19 153 VAL A CA 1
ATOM 1146 C C . VAL A 1 153 ? -7.355 -4.318 7.575 1.00 93.19 153 VAL A C 1
ATOM 1148 O O . VAL A 1 153 ? -6.762 -4.333 6.495 1.00 93.19 153 VAL A O 1
ATOM 1151 N N . ALA A 1 154 ? -7.803 -5.435 8.156 1.00 93.88 154 ALA A N 1
ATOM 1152 C CA . ALA A 1 154 ? -7.574 -6.768 7.603 1.00 93.88 154 ALA A CA 1
ATOM 1153 C C . ALA A 1 154 ? -8.222 -6.947 6.219 1.00 93.88 154 ALA A C 1
ATOM 1155 O O . ALA A 1 154 ? -7.576 -7.457 5.305 1.00 93.88 154 ALA A O 1
ATOM 1156 N N . LEU A 1 155 ? -9.457 -6.468 6.026 1.00 95.25 155 LEU A N 1
ATOM 1157 C CA . LEU A 1 155 ? -10.118 -6.472 4.717 1.00 95.25 155 LEU A CA 1
ATOM 1158 C C . LEU A 1 155 ? -9.373 -5.609 3.698 1.00 95.25 155 LEU A C 1
ATOM 1160 O O . LEU A 1 155 ? -9.185 -6.027 2.556 1.00 95.25 155 LEU A O 1
ATOM 1164 N N . SER A 1 156 ? -8.916 -4.420 4.102 1.00 94.50 156 SER A N 1
ATOM 1165 C CA . SER A 1 156 ? -8.158 -3.541 3.207 1.00 94.50 156 SER A CA 1
ATOM 1166 C C . SER A 1 156 ? -6.843 -4.181 2.755 1.00 94.50 156 SER A C 1
ATOM 1168 O O . SER A 1 156 ? -6.447 -4.003 1.607 1.00 94.50 156 SER A O 1
ATOM 1170 N N . ALA A 1 157 ? -6.218 -5.009 3.600 1.00 94.06 157 ALA A N 1
ATOM 1171 C CA . ALA A 1 157 ? -4.977 -5.718 3.297 1.00 94.06 157 ALA A CA 1
ATOM 1172 C C . ALA A 1 157 ? -5.125 -6.826 2.233 1.00 94.06 157 ALA A C 1
ATOM 1174 O O . ALA A 1 157 ? -4.122 -7.419 1.843 1.00 94.06 157 ALA A O 1
ATOM 1175 N N . LEU A 1 158 ? -6.337 -7.086 1.721 1.00 96.00 158 LEU A N 1
ATOM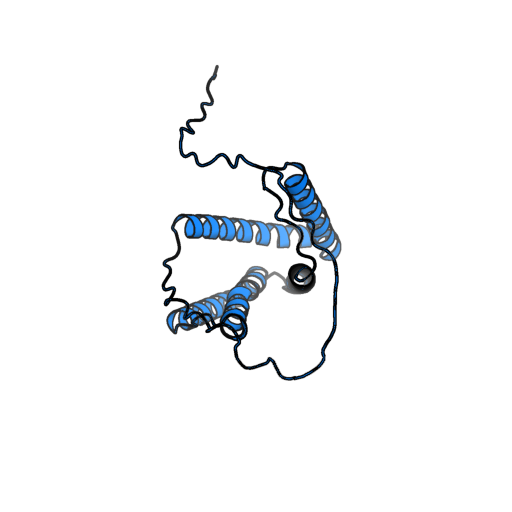 1176 C CA . LEU A 1 158 ? -6.575 -8.00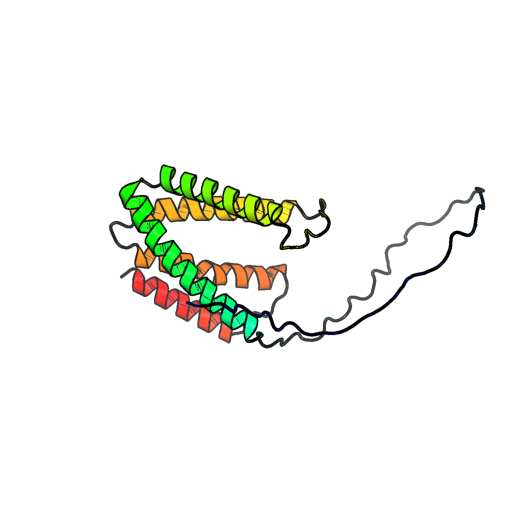0 0.597 1.00 96.00 158 LEU A CA 1
ATOM 1177 C C . LEU A 1 158 ? -6.274 -7.382 -0.777 1.00 96.00 158 LEU A C 1
ATOM 1179 O O . LEU A 1 158 ? -6.300 -8.099 -1.781 1.00 96.00 158 LEU A O 1
ATOM 1183 N N . TYR A 1 159 ? -5.943 -6.086 -0.851 1.00 95.06 159 TYR A N 1
ATOM 1184 C CA . TYR A 1 159 ? -5.589 -5.426 -2.114 1.00 95.06 159 TYR A CA 1
ATOM 1185 C C . TYR A 1 159 ? -4.483 -6.136 -2.930 1.00 95.06 159 TYR A C 1
ATOM 1187 O O . TYR A 1 159 ? -4.590 -6.107 -4.157 1.00 95.06 159 TYR A O 1
ATOM 1195 N N . PRO A 1 160 ? -3.472 -6.831 -2.348 1.00 92.25 160 PRO A N 1
ATOM 1196 C CA . PRO A 1 160 ? -2.496 -7.583 -3.137 1.00 92.25 160 PRO A CA 1
ATOM 1197 C C . PRO A 1 160 ? -3.138 -8.677 -3.994 1.00 92.25 160 PRO A C 1
ATOM 1199 O O . PRO A 1 160 ? -2.612 -9.002 -5.054 1.00 92.25 160 PRO A O 1
ATOM 1202 N N . GLY A 1 161 ? -4.292 -9.214 -3.583 1.00 94.19 161 GLY A N 1
ATOM 1203 C CA . GLY A 1 161 ? -5.077 -10.136 -4.400 1.00 94.19 161 GLY A CA 1
ATOM 1204 C C . GLY A 1 161 ? -5.604 -9.484 -5.673 1.00 94.19 161 GLY A C 1
ATOM 1205 O O . GLY A 1 161 ? -5.457 -10.043 -6.757 1.00 94.19 161 GLY A O 1
ATOM 1206 N N . VAL A 1 162 ? -6.146 -8.268 -5.555 1.00 95.44 162 VAL A N 1
ATOM 1207 C CA . VAL A 1 162 ? -6.587 -7.470 -6.710 1.00 95.44 162 VAL A CA 1
ATOM 1208 C C . VAL A 1 162 ? -5.395 -7.142 -7.609 1.00 95.44 162 VAL A C 1
ATOM 1210 O O . VAL A 1 162 ? -5.473 -7.339 -8.821 1.00 95.44 162 VAL A O 1
ATOM 1213 N N . THR A 1 163 ? -4.265 -6.730 -7.028 1.00 94.56 163 THR A N 1
ATOM 1214 C CA . THR A 1 163 ? -3.023 -6.474 -7.772 1.00 94.56 163 THR A CA 1
ATOM 1215 C C . THR A 1 163 ? -2.552 -7.711 -8.532 1.00 94.56 163 THR A C 1
ATOM 1217 O O . THR A 1 163 ? -2.192 -7.602 -9.699 1.00 94.56 163 THR A O 1
ATOM 1220 N N . ALA A 1 164 ? -2.587 -8.892 -7.912 1.00 92.94 164 ALA A N 1
ATOM 1221 C CA . ALA A 1 164 ? -2.142 -10.128 -8.544 1.00 92.94 164 ALA A CA 1
ATOM 1222 C C . ALA A 1 164 ? -3.062 -10.566 -9.699 1.00 92.94 164 ALA A C 1
ATOM 1224 O O . ALA A 1 164 ? -2.572 -11.050 -10.717 1.00 92.94 164 ALA A O 1
ATOM 1225 N N . ILE A 1 165 ? -4.377 -10.344 -9.582 1.00 94.25 165 ILE A N 1
ATOM 1226 C CA . ILE A 1 165 ? -5.331 -10.571 -10.681 1.00 94.25 165 ILE A CA 1
ATOM 1227 C C . ILE A 1 165 ? -5.044 -9.609 -11.839 1.00 94.25 165 ILE A C 1
ATOM 1229 O O . ILE A 1 165 ? -4.947 -10.038 -12.987 1.00 94.25 165 ILE A O 1
ATOM 1233 N N . LEU A 1 166 ? -4.856 -8.316 -11.556 1.00 94.44 166 LEU A N 1
ATOM 1234 C CA . LEU A 1 166 ? -4.524 -7.327 -12.586 1.00 94.44 166 LEU A CA 1
ATOM 1235 C C . LEU A 1 166 ? -3.175 -7.630 -13.254 1.00 94.44 166 LEU A C 1
ATOM 1237 O O . LEU A 1 166 ? -3.065 -7.523 -14.472 1.00 94.44 166 LEU A O 1
ATOM 1241 N N . ALA A 1 167 ? -2.170 -8.062 -12.492 1.00 94.25 167 ALA A N 1
ATOM 1242 C CA . ALA A 1 167 ? -0.882 -8.481 -13.035 1.00 94.25 167 ALA A CA 1
ATOM 1243 C C . ALA A 1 167 ? -1.023 -9.707 -13.952 1.00 94.25 167 ALA A C 1
ATOM 1245 O O . ALA A 1 167 ? -0.449 -9.733 -15.039 1.00 94.25 167 ALA A O 1
ATOM 1246 N N . ALA A 1 168 ? -1.847 -10.690 -13.584 1.00 94.12 168 ALA A N 1
ATOM 1247 C CA . ALA A 1 168 ? -2.119 -11.831 -14.455 1.00 94.12 168 ALA A CA 1
ATOM 1248 C C . ALA A 1 168 ? -2.789 -11.410 -15.776 1.00 94.12 168 ALA A C 1
ATOM 1250 O O . ALA A 1 168 ? -2.414 -11.899 -16.840 1.00 94.12 168 ALA A O 1
ATOM 1251 N N . LEU A 1 169 ? -3.739 -10.470 -15.723 1.00 94.94 169 LEU A N 1
ATOM 1252 C CA . LEU A 1 169 ? -4.485 -10.010 -16.899 1.00 94.94 169 LEU A CA 1
ATOM 1253 C C . LEU A 1 169 ? -3.668 -9.100 -17.827 1.00 94.94 169 LEU A C 1
ATOM 1255 O O . LEU A 1 169 ? -3.730 -9.260 -19.043 1.00 94.94 169 LEU A O 1
ATOM 1259 N N . TYR A 1 170 ? -2.927 -8.139 -17.271 1.00 96.19 170 TYR A N 1
ATOM 1260 C CA . TYR A 1 170 ? -2.262 -7.088 -18.052 1.00 96.19 170 TYR A CA 1
ATOM 1261 C C . TYR A 1 170 ? -0.762 -7.319 -18.249 1.00 96.19 170 TYR A C 1
ATOM 1263 O O . TYR A 1 170 ? -0.216 -6.885 -19.261 1.00 96.19 170 TYR A O 1
ATOM 1271 N N . LEU A 1 171 ? -0.085 -7.977 -17.301 1.00 93.56 171 LEU A N 1
ATOM 1272 C CA . LEU A 1 171 ? 1.355 -8.263 -17.378 1.00 93.56 171 LEU A CA 1
ATOM 1273 C C . LEU A 1 171 ? 1.634 -9.707 -17.830 1.00 93.56 171 LEU A C 1
ATOM 1275 O O . LEU A 1 171 ? 2.782 -10.045 -18.108 1.00 93.56 171 LEU A O 1
ATOM 1279 N N . GLY A 1 172 ? 0.603 -10.555 -17.922 1.00 92.81 172 GLY A N 1
ATOM 1280 C CA . GLY A 1 172 ? 0.746 -11.960 -18.306 1.00 92.81 172 GLY A CA 1
ATOM 1281 C C . GLY A 1 172 ? 1.456 -12.809 -17.249 1.00 92.81 172 GLY A C 1
ATOM 1282 O O . GLY A 1 172 ? 2.042 -13.842 -17.576 1.00 92.81 172 GLY A O 1
ATOM 1283 N N . GLU A 1 173 ? 1.448 -12.380 -15.983 1.00 91.62 173 GLU A N 1
ATOM 1284 C CA . GLU A 1 173 ? 2.067 -13.143 -14.900 1.00 91.62 173 GLU A CA 1
ATOM 1285 C C . GLU A 1 173 ? 1.279 -14.422 -14.578 1.00 91.62 173 GLU A C 1
ATOM 1287 O O . GLU A 1 173 ? 0.051 -14.426 -14.485 1.00 91.62 173 GLU A O 1
ATOM 1292 N N . GLY A 1 174 ? 1.991 -15.529 -14.343 1.00 89.50 174 GLY A N 1
ATOM 1293 C CA . GLY A 1 174 ? 1.368 -16.807 -14.001 1.00 89.50 174 GLY A CA 1
ATOM 1294 C C . GLY A 1 174 ? 0.613 -16.759 -12.666 1.00 89.50 174 GLY A C 1
ATOM 1295 O O . GLY A 1 174 ? 1.199 -16.490 -11.607 1.00 89.50 174 GLY A O 1
ATOM 1296 N N . PHE A 1 175 ? -0.680 -17.087 -12.699 1.00 91.06 175 PHE A N 1
ATOM 1297 C CA . PHE A 1 175 ? -1.539 -17.188 -11.519 1.00 91.06 175 PHE A CA 1
ATOM 1298 C C . PHE A 1 175 ? -1.674 -18.654 -11.085 1.00 91.06 175 PHE A C 1
ATOM 1300 O O . PHE A 1 175 ? -2.514 -19.400 -11.581 1.00 91.06 175 PHE A O 1
ATOM 1307 N N . THR A 1 176 ? -0.779 -19.104 -10.201 1.00 93.25 176 THR A N 1
ATOM 1308 C CA . THR A 1 176 ? -0.720 -20.513 -9.785 1.00 93.25 176 THR A CA 1
ATOM 1309 C C . THR A 1 176 ? -1.843 -20.863 -8.795 1.00 93.25 176 THR A C 1
ATOM 1311 O O . THR A 1 176 ? -2.253 -20.005 -8.008 1.00 93.25 176 THR A O 1
ATOM 1314 N N . PRO A 1 177 ? -2.303 -22.129 -8.738 1.00 91.88 177 PRO A N 1
ATOM 1315 C CA . PRO A 1 177 ? -3.297 -22.566 -7.751 1.00 91.88 177 PRO A CA 1
ATOM 1316 C C . PRO A 1 177 ? -2.879 -22.302 -6.297 1.00 91.88 177 PRO A C 1
ATOM 1318 O O . PRO A 1 177 ? -3.718 -22.006 -5.452 1.00 91.88 177 PRO A O 1
ATOM 1321 N N . ALA A 1 178 ? -1.574 -22.335 -6.004 1.00 92.69 178 ALA A N 1
ATOM 1322 C CA . ALA A 1 178 ? -1.045 -21.980 -4.689 1.00 92.69 178 ALA A CA 1
ATOM 1323 C C . ALA A 1 178 ? -1.293 -20.500 -4.335 1.00 92.69 178 ALA A C 1
ATOM 1325 O O . ALA A 1 178 ? -1.685 -20.202 -3.207 1.00 92.69 178 ALA A O 1
ATOM 1326 N N . LYS A 1 179 ? -1.134 -19.574 -5.298 1.00 91.75 179 LYS A N 1
ATOM 1327 C CA . LYS A 1 179 ? -1.464 -18.148 -5.106 1.00 91.75 179 LYS A CA 1
ATOM 1328 C C . LYS A 1 179 ? -2.959 -17.961 -4.832 1.00 91.75 179 LYS A C 1
ATOM 1330 O O . LYS A 1 179 ? -3.316 -17.187 -3.949 1.00 91.75 179 LYS A O 1
ATOM 1335 N N . VAL A 1 180 ? -3.817 -18.708 -5.535 1.00 94.38 180 VAL A N 1
ATOM 1336 C CA . VAL A 1 180 ? -5.273 -18.711 -5.301 1.00 94.38 180 VAL A CA 1
ATOM 1337 C C . VAL A 1 180 ? -5.590 -19.189 -3.885 1.00 94.38 180 VAL A C 1
ATOM 1339 O O . VAL A 1 180 ? -6.300 -18.500 -3.157 1.00 94.38 180 VAL A O 1
ATOM 1342 N N . GLY A 1 181 ? -5.030 -20.328 -3.466 1.00 96.25 181 GLY A N 1
ATOM 1343 C CA . GLY A 1 181 ? -5.230 -20.869 -2.119 1.00 96.25 181 GLY A CA 1
ATOM 1344 C C . GLY A 1 181 ? -4.769 -19.906 -1.022 1.00 96.25 181 GLY A C 1
ATOM 1345 O O . GLY A 1 181 ? -5.492 -19.690 -0.050 1.00 96.25 181 GLY A O 1
ATOM 1346 N N . GLY A 1 182 ? -3.614 -19.259 -1.211 1.00 95.38 182 GLY A N 1
ATOM 1347 C CA . GLY A 1 182 ? -3.119 -18.219 -0.307 1.00 95.38 182 GLY A CA 1
ATOM 1348 C C . GLY A 1 182 ? -4.056 -17.013 -0.220 1.00 95.38 182 GLY A C 1
ATOM 1349 O O . GLY A 1 182 ? -4.347 -16.545 0.880 1.00 95.38 182 GLY A O 1
ATOM 1350 N N . LEU A 1 183 ? -4.589 -16.550 -1.355 1.00 94.81 183 LEU A N 1
ATOM 1351 C CA . LEU A 1 183 ? -5.541 -15.439 -1.392 1.00 94.81 183 LEU A CA 1
ATOM 1352 C C . LEU A 1 183 ? -6.872 -15.788 -0.712 1.00 94.81 183 LEU A C 1
ATOM 1354 O O . LEU A 1 183 ? -7.396 -14.976 0.049 1.00 94.81 183 LEU A O 1
ATOM 1358 N N . VAL A 1 184 ? -7.400 -16.994 -0.935 1.00 96.38 184 VAL A N 1
ATOM 1359 C CA . VAL A 1 184 ? -8.618 -17.477 -0.261 1.00 96.38 184 VAL A CA 1
ATOM 1360 C C . VAL A 1 184 ? -8.397 -17.558 1.248 1.00 96.38 184 VAL A C 1
ATOM 1362 O O . VAL A 1 184 ? -9.223 -17.070 2.014 1.00 96.38 184 VAL A O 1
ATOM 1365 N N . CYS A 1 185 ? -7.265 -18.112 1.683 1.00 96.75 185 CYS A N 1
ATOM 1366 C CA . CYS A 1 185 ? -6.915 -18.185 3.100 1.00 96.75 185 CYS A CA 1
ATOM 1367 C C . CYS A 1 185 ? -6.806 -16.786 3.732 1.00 96.75 185 CYS A C 1
ATOM 1369 O O . CYS A 1 185 ? -7.391 -16.537 4.786 1.00 96.75 185 CYS A O 1
ATOM 1371 N N . ALA A 1 186 ? -6.141 -15.844 3.055 1.00 95.88 186 ALA A N 1
ATOM 1372 C CA . ALA A 1 186 ? -6.050 -14.456 3.502 1.00 95.88 186 ALA A CA 1
ATOM 1373 C C . ALA A 1 186 ? -7.432 -13.790 3.603 1.00 95.88 186 ALA A C 1
ATOM 1375 O O . ALA A 1 186 ? -7.716 -13.119 4.594 1.00 95.88 186 ALA A O 1
ATOM 1376 N N . ALA A 1 187 ? -8.311 -14.009 2.620 1.00 95.94 187 ALA A N 1
ATOM 1377 C CA . ALA A 1 187 ? -9.671 -13.476 2.628 1.00 95.94 187 ALA A CA 1
ATOM 1378 C C . ALA A 1 187 ? -10.510 -14.039 3.784 1.00 95.94 187 ALA A C 1
ATOM 1380 O O . ALA A 1 187 ? -11.218 -13.285 4.451 1.00 95.94 187 ALA A O 1
ATOM 1381 N N . LEU A 1 188 ? -10.394 -15.340 4.065 1.00 97.00 188 LEU A N 1
ATOM 1382 C CA . LEU A 1 188 ? -11.058 -15.975 5.206 1.00 97.00 188 LEU A CA 1
ATOM 1383 C C . LEU A 1 188 ? -10.547 -15.422 6.538 1.00 97.00 188 LEU A C 1
ATOM 1385 O O . LEU A 1 188 ? -11.352 -15.093 7.408 1.00 97.00 188 LEU A O 1
ATOM 1389 N N . ALA A 1 189 ? -9.230 -15.264 6.687 1.00 96.44 189 ALA A N 1
ATOM 1390 C CA . ALA A 1 189 ? -8.643 -14.650 7.873 1.00 96.44 189 ALA A CA 1
ATOM 1391 C C . ALA A 1 189 ? -9.142 -13.208 8.061 1.00 96.44 189 ALA A C 1
ATOM 1393 O O . ALA A 1 189 ? -9.598 -12.851 9.146 1.00 96.44 189 ALA A O 1
ATOM 1394 N N . ALA A 1 190 ? -9.131 -12.399 6.998 1.00 94.69 190 ALA A N 1
ATOM 1395 C CA . ALA A 1 190 ? -9.635 -11.030 7.031 1.00 94.69 190 ALA A CA 1
ATOM 1396 C C . ALA A 1 190 ? -11.125 -10.961 7.393 1.00 94.69 190 ALA A C 1
ATOM 1398 O O . ALA A 1 190 ? -11.520 -10.110 8.186 1.00 94.69 190 ALA A O 1
ATOM 1399 N N . TYR A 1 191 ? -11.942 -11.879 6.873 1.00 95.75 191 TYR A N 1
ATOM 1400 C CA . TYR A 1 191 ? -13.352 -11.993 7.237 1.00 95.75 191 TYR A CA 1
ATOM 1401 C C . TYR A 1 191 ? -13.544 -12.362 8.714 1.00 95.75 191 TYR A C 1
ATOM 1403 O O . TYR A 1 191 ? -14.398 -11.776 9.376 1.00 95.75 191 TYR A O 1
ATOM 1411 N N . LEU A 1 192 ? -12.738 -13.275 9.265 1.00 95.94 192 LEU A N 1
ATOM 1412 C CA . LEU A 1 192 ? -12.805 -13.631 10.686 1.00 95.94 192 LEU A CA 1
ATOM 1413 C C . LEU A 1 192 ? -12.521 -12.431 11.602 1.00 95.94 192 LEU A C 1
ATOM 1415 O O . LEU A 1 192 ? -13.181 -12.304 12.623 1.00 95.94 192 LEU A O 1
ATOM 1419 N N . PHE A 1 193 ? -11.641 -11.500 11.213 1.00 92.94 193 PHE A N 1
ATOM 1420 C CA . PHE A 1 193 ? -11.405 -10.256 11.968 1.00 92.94 193 PHE A CA 1
ATOM 1421 C C . PHE A 1 193 ? -12.606 -9.291 12.006 1.00 92.94 193 PHE A C 1
ATOM 1423 O O . PHE A 1 193 ? -12.569 -8.304 12.743 1.00 92.94 193 PHE A O 1
ATOM 1430 N N . THR A 1 194 ? -13.644 -9.529 11.199 1.00 92.50 194 THR A N 1
ATOM 1431 C CA . THR A 1 194 ? -14.884 -8.728 11.191 1.00 92.50 194 THR A CA 1
ATOM 1432 C C . THR A 1 194 ? -15.974 -9.279 12.112 1.00 92.50 194 THR A C 1
ATOM 1434 O O . THR A 1 194 ? -17.021 -8.648 12.254 1.00 92.50 194 THR A O 1
ATOM 1437 N N . ARG A 1 195 ? -15.763 -10.463 12.694 1.00 91.81 195 ARG A N 1
ATOM 1438 C CA . ARG A 1 195 ? -16.697 -11.127 13.607 1.00 91.81 195 ARG A CA 1
ATOM 1439 C C . ARG A 1 195 ? -16.263 -10.917 15.048 1.00 91.81 195 ARG A C 1
ATOM 1441 O O . ARG A 1 195 ? -17.181 -10.712 15.869 1.00 91.81 195 ARG A O 1
#